Protein AF-A0A7V9NVQ2-F1 (afdb_monomer_lite)

Sequence (293 aa):
MLVAALVAVLGACSADVDVASQTTTSASASARDWATLAGKAFQPLASSAQEVPGAVRAWLDGELTGAALREKLNPALADAAETELRVRALPDAPAKSFYLASAELHVQQVRILLRGVDIAHGDAREQVALLGLRVRKLGDRVFDRGHALIDPSFGADAPDVQINLPEEVPDWESEGLAPGPPFDDEPGLAASSPALRADTRPMQPEVDWLLAVEAAGAPNRIDFDGDFAAQARAYVAATEALRNAPDPDVPGGRERSAVLRLSWLVKADAARAAQAGFVDIAHNLDAIKIASP

Structure (mmCIF, N/CA/C/O backbone):
data_AF-A0A7V9NVQ2-F1
#
_entry.id   AF-A0A7V9NVQ2-F1
#
loop_
_atom_site.group_PDB
_atom_site.id
_atom_site.type_symbol
_atom_site.label_atom_id
_atom_site.label_alt_id
_atom_site.label_comp_id
_atom_site.label_asym_id
_atom_site.label_entity_id
_atom_site.label_seq_id
_atom_site.pdbx_PDB_ins_code
_atom_site.Cartn_x
_atom_site.Cartn_y
_atom_site.Cartn_z
_atom_site.occupancy
_atom_site.B_iso_or_equiv
_atom_site.auth_seq_id
_atom_site.auth_comp_id
_atom_site.auth_asym_id
_atom_site.auth_atom_id
_atom_site.pdbx_PDB_model_num
ATOM 1 N N . MET A 1 1 ? 14.086 2.072 13.405 1.00 26.75 1 MET A N 1
ATOM 2 C CA . MET A 1 1 ? 14.321 3.461 12.954 1.00 26.75 1 MET A CA 1
ATOM 3 C C . MET A 1 1 ? 15.417 3.406 11.907 1.00 26.75 1 MET A C 1
ATOM 5 O O . MET A 1 1 ? 16.572 3.263 12.282 1.00 26.75 1 MET A O 1
ATOM 9 N N . LEU A 1 2 ? 15.051 3.383 10.624 1.00 25.44 2 LEU A N 1
ATOM 10 C CA . LEU A 1 2 ? 16.014 3.357 9.522 1.00 25.44 2 LEU A CA 1
ATOM 11 C C . LEU A 1 2 ? 16.175 4.785 8.991 1.00 25.44 2 LEU A C 1
ATOM 13 O O . LEU A 1 2 ? 15.192 5.492 8.783 1.00 25.44 2 LEU A O 1
ATOM 17 N N . VAL A 1 3 ? 17.429 5.197 8.876 1.00 28.11 3 VAL A N 1
ATOM 18 C CA . VAL A 1 3 ? 17.897 6.542 8.551 1.00 28.11 3 VAL A CA 1
ATOM 19 C C . VAL A 1 3 ? 17.650 6.835 7.071 1.00 28.11 3 VAL A C 1
ATOM 21 O O . VAL A 1 3 ? 18.117 6.096 6.211 1.00 28.11 3 VAL A O 1
ATOM 24 N N . ALA A 1 4 ? 16.945 7.928 6.771 1.00 31.81 4 ALA A N 1
ATOM 25 C CA . ALA A 1 4 ? 16.897 8.500 5.430 1.00 31.81 4 ALA A CA 1
ATOM 26 C C . ALA A 1 4 ? 18.237 9.200 5.151 1.00 31.81 4 ALA A C 1
ATOM 28 O O . ALA A 1 4 ? 18.488 10.298 5.647 1.00 31.81 4 ALA A O 1
ATOM 29 N N . ALA A 1 5 ? 19.119 8.545 4.398 1.00 32.31 5 ALA A N 1
ATOM 30 C CA . ALA A 1 5 ? 20.369 9.138 3.946 1.00 32.31 5 ALA A CA 1
ATOM 31 C C . ALA A 1 5 ? 20.141 9.872 2.616 1.00 32.31 5 ALA A C 1
ATOM 33 O O . ALA A 1 5 ? 20.055 9.268 1.551 1.00 32.31 5 ALA A O 1
ATOM 34 N N . LEU A 1 6 ? 20.042 11.198 2.697 1.00 32.94 6 LEU A N 1
ATOM 35 C CA . LEU A 1 6 ? 20.172 12.105 1.561 1.00 32.94 6 LEU A CA 1
ATOM 36 C C . LEU A 1 6 ? 21.661 12.166 1.178 1.00 32.94 6 LEU A C 1
ATOM 38 O O . LEU A 1 6 ? 22.442 12.805 1.883 1.00 32.94 6 LEU A O 1
ATOM 42 N N . VAL A 1 7 ? 22.074 11.507 0.092 1.00 29.92 7 VAL A N 1
ATOM 43 C CA . VAL A 1 7 ? 23.465 11.572 -0.392 1.00 29.92 7 VAL A CA 1
ATOM 44 C C . VAL A 1 7 ? 23.557 12.516 -1.586 1.00 29.92 7 VAL A C 1
ATOM 46 O O . VAL A 1 7 ? 23.104 12.218 -2.687 1.00 29.92 7 VAL A O 1
ATOM 49 N N . ALA A 1 8 ? 24.179 13.670 -1.353 1.00 40.44 8 ALA A N 1
ATOM 50 C CA . ALA A 1 8 ? 24.711 14.551 -2.382 1.00 40.44 8 ALA A CA 1
ATOM 51 C C . ALA A 1 8 ? 26.237 14.408 -2.393 1.00 40.44 8 ALA A C 1
ATOM 53 O O . ALA A 1 8 ? 26.862 14.714 -1.380 1.00 40.44 8 ALA A O 1
ATOM 54 N N . VAL A 1 9 ? 26.850 14.002 -3.514 1.00 29.58 9 VAL A N 1
ATOM 55 C CA . VAL A 1 9 ? 28.306 14.135 -3.707 1.00 29.58 9 VAL A CA 1
ATOM 56 C C . VAL A 1 9 ? 28.650 14.541 -5.147 1.00 29.58 9 VAL A C 1
ATOM 58 O O . VAL A 1 9 ? 28.248 13.909 -6.122 1.00 29.58 9 VAL A O 1
ATOM 61 N N . LEU A 1 10 ? 29.396 15.647 -5.224 1.00 30.92 10 LEU A N 1
ATOM 62 C CA . LEU A 1 10 ? 30.092 16.235 -6.372 1.00 30.92 10 LEU A CA 1
ATOM 63 C C . LEU A 1 10 ? 31.356 15.428 -6.728 1.00 30.92 10 LEU A C 1
ATOM 65 O O . LEU A 1 10 ? 31.975 14.831 -5.855 1.00 30.92 10 LEU A O 1
ATOM 69 N N . GLY A 1 11 ? 31.746 15.433 -8.006 1.00 29.53 11 GLY A N 1
ATOM 70 C CA . GLY A 1 11 ? 32.811 14.575 -8.545 1.00 29.53 11 GLY A CA 1
ATOM 71 C C . GLY A 1 11 ? 34.262 15.035 -8.352 1.00 29.53 11 GLY A C 1
ATOM 72 O O . GLY A 1 11 ? 34.505 16.138 -7.876 1.00 29.53 11 GLY A O 1
ATOM 73 N N . ALA A 1 12 ? 35.205 14.181 -8.792 1.00 32.88 12 ALA A N 1
ATOM 74 C CA . ALA A 1 12 ? 36.361 14.485 -9.664 1.00 32.88 12 ALA A CA 1
ATOM 75 C C . ALA A 1 12 ? 37.379 13.307 -9.770 1.00 32.88 12 ALA A C 1
ATOM 77 O O . ALA A 1 12 ? 37.751 12.721 -8.762 1.00 32.88 12 ALA A O 1
ATOM 78 N N . CYS A 1 13 ? 37.876 13.089 -11.002 1.00 31.02 13 CYS A N 1
ATOM 79 C CA . CYS A 1 13 ? 39.219 12.635 -11.446 1.00 31.02 13 CYS A CA 1
ATOM 80 C C . CYS A 1 13 ? 39.743 11.170 -11.298 1.00 31.02 13 CYS A C 1
ATOM 82 O O . CYS A 1 13 ? 40.265 10.783 -10.263 1.00 31.02 13 CYS A O 1
ATOM 84 N N . SER A 1 14 ? 39.778 10.490 -12.463 1.00 38.50 14 SER A N 1
ATOM 85 C CA . SER A 1 14 ? 40.905 9.773 -13.131 1.00 38.50 14 SER A CA 1
ATOM 86 C C . SER A 1 14 ? 41.524 8.468 -12.580 1.00 38.50 14 SER A C 1
ATOM 88 O O . SER A 1 14 ? 42.241 8.511 -11.588 1.00 38.50 14 SER A O 1
ATOM 90 N N . ALA A 1 15 ? 41.435 7.371 -13.361 1.00 33.81 15 ALA A N 1
ATOM 91 C CA . ALA A 1 15 ? 42.566 6.567 -13.892 1.00 33.81 15 ALA A CA 1
ATOM 92 C C . ALA A 1 15 ? 42.069 5.371 -14.746 1.00 33.81 15 ALA A C 1
ATOM 94 O O . ALA A 1 15 ? 41.093 4.715 -14.389 1.00 33.81 15 ALA A O 1
ATOM 95 N N . ASP A 1 16 ? 42.758 5.101 -15.861 1.00 42.06 16 ASP A N 1
ATOM 96 C CA . ASP A 1 16 ? 42.475 4.043 -16.842 1.00 42.06 16 ASP A CA 1
ATOM 97 C C . ASP A 1 16 ? 42.646 2.622 -16.274 1.00 42.06 16 ASP A C 1
ATOM 99 O O . ASP A 1 16 ? 43.734 2.247 -15.830 1.00 42.06 16 ASP A O 1
ATOM 103 N N . VAL A 1 17 ? 41.592 1.802 -16.373 1.00 38.34 17 VAL A N 1
ATOM 104 C CA . VAL A 1 17 ? 41.662 0.336 -16.269 1.00 38.34 17 VAL A CA 1
ATOM 105 C C . VAL A 1 17 ? 40.749 -0.264 -17.338 1.00 38.34 17 VAL A C 1
ATOM 107 O O . VAL A 1 17 ? 39.537 -0.055 -17.320 1.00 38.34 17 VAL A O 1
ATOM 110 N N . ASP A 1 18 ? 41.340 -1.021 -18.262 1.00 44.56 18 ASP A N 1
ATOM 111 C CA . ASP A 1 18 ? 40.634 -1.843 -19.248 1.00 44.56 18 ASP A CA 1
ATOM 112 C C . ASP A 1 18 ? 39.974 -3.030 -18.520 1.00 44.56 18 ASP A C 1
ATOM 114 O O . ASP A 1 18 ? 40.584 -4.075 -18.281 1.00 44.56 18 ASP A O 1
ATOM 118 N N . VAL A 1 19 ? 38.724 -2.838 -18.097 1.00 39.78 19 VAL A N 1
ATOM 119 C CA . VAL A 1 19 ? 37.851 -3.877 -17.540 1.00 39.78 19 VAL A CA 1
ATOM 120 C C . VAL A 1 19 ? 36.710 -4.079 -18.524 1.00 39.78 19 VAL A C 1
ATOM 122 O O . VAL A 1 19 ? 36.062 -3.114 -18.932 1.00 39.78 19 VAL A O 1
ATOM 125 N N . ALA A 1 20 ? 36.468 -5.336 -18.905 1.00 37.88 20 ALA A N 1
ATOM 126 C CA . ALA A 1 20 ? 35.320 -5.750 -19.703 1.00 37.88 20 ALA A CA 1
ATOM 127 C C . ALA A 1 20 ? 34.064 -4.989 -19.254 1.00 37.88 20 ALA A C 1
ATOM 129 O O . ALA A 1 20 ? 33.710 -5.040 -18.077 1.00 37.88 20 ALA A O 1
ATOM 130 N N . SER A 1 21 ? 33.451 -4.250 -20.185 1.00 32.84 21 SER A N 1
ATOM 131 C CA . SER A 1 21 ? 32.377 -3.290 -19.929 1.00 32.84 21 SER A CA 1
ATOM 132 C C . SER A 1 21 ? 31.177 -3.931 -19.233 1.00 32.84 21 SER A C 1
ATOM 134 O O . SER A 1 21 ? 30.193 -4.300 -19.869 1.00 32.84 21 SER A O 1
ATOM 136 N N . GLN A 1 22 ? 31.216 -3.997 -17.905 1.00 36.75 22 GLN A N 1
ATOM 137 C CA . GLN A 1 22 ? 30.007 -3.901 -17.111 1.00 36.75 22 GLN A CA 1
ATOM 138 C C . GLN A 1 22 ? 29.483 -2.498 -17.369 1.00 36.75 22 GLN A C 1
ATOM 140 O O . GLN A 1 22 ? 30.084 -1.506 -16.963 1.00 36.75 22 GLN A O 1
ATOM 145 N N . THR A 1 23 ? 28.420 -2.409 -18.157 1.00 34.06 23 THR A N 1
ATOM 146 C CA . THR A 1 23 ? 27.734 -1.150 -18.399 1.00 34.06 23 THR A CA 1
ATOM 147 C C . THR A 1 23 ? 27.051 -0.778 -17.086 1.00 34.06 23 THR A C 1
ATOM 149 O O . THR A 1 23 ? 25.893 -1.107 -16.853 1.00 34.06 23 THR A O 1
ATOM 152 N N . THR A 1 24 ? 27.782 -0.135 -16.176 1.00 41.97 24 THR A N 1
ATOM 153 C CA . THR A 1 24 ? 27.181 0.666 -15.117 1.00 41.97 24 THR A CA 1
ATOM 154 C C . THR A 1 24 ? 26.485 1.811 -15.830 1.00 41.97 24 THR A C 1
ATOM 156 O O . THR A 1 24 ? 27.082 2.828 -16.178 1.00 41.97 24 THR A O 1
ATOM 159 N N . THR A 1 25 ? 25.220 1.589 -16.180 1.00 49.88 25 THR A N 1
ATOM 160 C CA . THR A 1 25 ? 24.390 2.595 -16.833 1.00 49.88 25 THR A CA 1
ATOM 161 C C . THR A 1 25 ? 24.130 3.685 -15.807 1.00 49.88 25 THR A C 1
ATOM 163 O O . THR A 1 25 ? 23.179 3.622 -15.034 1.00 49.88 25 THR A O 1
ATOM 166 N N . SER A 1 26 ? 25.032 4.663 -15.745 1.00 58.38 26 SER A N 1
ATOM 167 C CA . SER A 1 26 ? 24.849 5.879 -14.966 1.00 58.38 26 SER A CA 1
ATOM 168 C C . SER A 1 26 ? 23.468 6.446 -15.280 1.00 58.38 26 SER A C 1
ATOM 170 O O . SER A 1 26 ? 23.145 6.642 -16.456 1.00 58.38 26 SER A O 1
ATOM 172 N N . ALA A 1 27 ? 22.657 6.709 -14.251 1.00 63.50 27 ALA A N 1
ATOM 173 C CA . ALA A 1 27 ? 21.366 7.365 -14.426 1.00 63.50 27 ALA A CA 1
ATOM 174 C C . ALA A 1 27 ? 21.550 8.620 -15.294 1.00 63.50 27 ALA A C 1
ATOM 176 O O . ALA A 1 27 ? 22.423 9.461 -15.020 1.00 63.50 27 ALA A O 1
ATOM 177 N N . SER A 1 28 ? 20.746 8.751 -16.354 1.00 77.50 28 SER A N 1
ATOM 178 C CA . SER A 1 28 ? 20.805 9.934 -17.211 1.00 77.50 28 SER A CA 1
ATOM 179 C C . SER A 1 28 ? 20.588 11.197 -16.368 1.00 77.50 28 SER A C 1
ATOM 181 O O . SER A 1 28 ? 19.931 11.166 -15.325 1.00 77.50 28 SER A O 1
ATOM 183 N N . ALA A 1 29 ? 21.133 12.337 -16.804 1.00 81.94 29 ALA A N 1
ATOM 184 C CA . ALA A 1 29 ? 20.887 13.611 -16.119 1.00 81.94 29 ALA A CA 1
ATOM 185 C C . ALA A 1 29 ? 19.377 13.883 -15.959 1.00 81.94 29 ALA A C 1
ATOM 187 O O . ALA A 1 29 ? 18.934 14.269 -14.884 1.00 81.94 29 ALA A O 1
ATOM 188 N N . SER A 1 30 ? 18.582 13.543 -16.981 1.00 84.62 30 SER A N 1
ATOM 189 C CA . SER A 1 30 ? 17.121 13.652 -16.942 1.00 84.62 30 SER A CA 1
ATOM 190 C C . SER A 1 30 ? 16.461 12.784 -15.867 1.00 84.62 30 SER A C 1
ATOM 192 O O . SER A 1 30 ? 15.519 13.241 -15.225 1.00 84.62 30 SER A O 1
ATOM 194 N N . ALA A 1 31 ? 16.944 11.560 -15.637 1.00 86.06 31 ALA A N 1
ATOM 195 C CA . ALA A 1 31 ? 16.402 10.683 -14.604 1.00 86.06 31 ALA A CA 1
ATOM 196 C C . ALA A 1 31 ? 16.709 11.221 -13.195 1.00 86.06 31 ALA A C 1
ATOM 198 O O . ALA A 1 31 ? 15.828 11.240 -12.337 1.00 86.06 31 ALA A O 1
ATOM 199 N N . ARG A 1 32 ? 17.919 11.761 -12.984 1.00 84.62 32 ARG A N 1
ATOM 200 C CA . ARG A 1 32 ? 18.310 12.419 -11.723 1.00 84.62 32 ARG A CA 1
ATOM 201 C C . ARG A 1 32 ? 17.523 13.701 -11.454 1.00 84.62 32 ARG A C 1
ATOM 203 O O . ARG A 1 32 ? 17.100 13.937 -10.320 1.00 84.62 32 ARG A O 1
ATOM 210 N N . ASP A 1 33 ? 17.291 14.508 -12.485 1.00 90.44 33 ASP A N 1
ATOM 211 C CA . ASP A 1 33 ? 16.465 15.713 -12.379 1.00 90.44 33 ASP A CA 1
ATOM 212 C C . ASP A 1 33 ? 15.021 15.349 -12.019 1.00 90.44 33 ASP A C 1
ATOM 214 O O . ASP A 1 33 ? 14.442 15.937 -11.102 1.00 90.44 33 ASP A O 1
ATOM 218 N N . TRP A 1 34 ? 14.457 14.329 -12.677 1.00 93.50 34 TRP A N 1
ATOM 219 C CA . TRP A 1 34 ? 13.118 13.838 -12.358 1.00 93.50 34 TRP A CA 1
ATOM 220 C C . TRP A 1 34 ? 13.039 13.306 -10.922 1.00 93.50 34 TRP A C 1
ATOM 222 O O . TRP A 1 34 ? 12.153 13.717 -10.176 1.00 93.50 34 TRP A O 1
ATOM 232 N N . ALA A 1 35 ? 13.997 12.473 -10.495 1.00 90.94 35 ALA A N 1
ATOM 233 C CA . ALA A 1 35 ? 14.078 11.957 -9.126 1.00 90.94 35 ALA A CA 1
ATOM 234 C C . ALA A 1 35 ? 14.143 13.089 -8.089 1.00 90.94 35 ALA A C 1
ATOM 236 O O . ALA A 1 35 ? 13.454 13.050 -7.070 1.00 90.94 35 ALA A O 1
ATOM 237 N N . THR A 1 36 ? 14.910 14.144 -8.377 1.00 92.75 36 THR A N 1
ATOM 238 C CA . THR A 1 36 ? 15.003 15.333 -7.520 1.00 92.75 36 THR A CA 1
ATOM 239 C C . THR A 1 36 ? 13.658 16.049 -7.397 1.00 92.75 36 THR A C 1
ATOM 241 O O . THR A 1 36 ? 13.267 16.455 -6.300 1.00 92.75 36 THR A O 1
ATOM 244 N N . LEU A 1 37 ? 12.934 16.223 -8.506 1.00 95.69 37 LEU A N 1
ATOM 245 C CA . LEU A 1 37 ? 11.605 16.836 -8.491 1.00 95.69 37 LEU A CA 1
ATOM 246 C C . LEU A 1 37 ? 10.586 15.964 -7.747 1.00 95.69 37 LEU A C 1
ATOM 248 O O . LEU A 1 37 ? 9.806 16.488 -6.953 1.00 95.69 37 LEU A O 1
ATOM 252 N N . ALA A 1 38 ? 10.625 14.649 -7.949 1.00 95.25 38 ALA A N 1
ATOM 253 C CA . ALA A 1 38 ? 9.754 13.703 -7.265 1.00 95.25 38 ALA A CA 1
ATOM 254 C C . ALA A 1 38 ? 10.019 13.659 -5.752 1.00 95.25 38 ALA A C 1
ATOM 256 O O . ALA A 1 38 ? 9.077 13.716 -4.962 1.00 95.25 38 ALA A O 1
ATOM 257 N N . GLY A 1 39 ? 11.287 13.675 -5.332 1.00 94.12 39 GLY A N 1
ATOM 258 C CA . GLY A 1 39 ? 11.662 13.791 -3.921 1.00 94.12 39 GLY A CA 1
ATOM 259 C C . GLY A 1 39 ? 11.140 15.082 -3.282 1.00 94.12 39 GLY A C 1
ATOM 260 O O . GLY A 1 39 ? 10.594 15.055 -2.181 1.00 94.12 39 GLY A O 1
ATOM 261 N N . LYS A 1 40 ? 11.214 16.216 -3.996 1.00 96.38 40 LYS A N 1
ATOM 262 C CA . LYS A 1 40 ? 10.610 17.485 -3.544 1.00 96.38 40 LYS A CA 1
ATOM 263 C C . LYS A 1 40 ? 9.083 17.418 -3.471 1.00 96.38 40 LYS A C 1
ATOM 265 O O . LYS A 1 40 ? 8.496 18.017 -2.572 1.00 96.38 40 LYS A O 1
ATOM 270 N N . ALA A 1 41 ? 8.440 16.709 -4.398 1.00 97.06 41 ALA A N 1
ATOM 271 C CA . ALA A 1 41 ? 6.993 16.526 -4.388 1.00 97.06 41 ALA A CA 1
ATOM 272 C C . ALA A 1 41 ? 6.530 15.746 -3.145 1.00 97.06 41 ALA A C 1
ATOM 274 O O . ALA A 1 41 ? 5.551 16.153 -2.530 1.00 97.06 41 ALA A O 1
ATOM 275 N N . PHE A 1 42 ? 7.273 14.706 -2.747 1.00 96.81 42 PHE A N 1
ATOM 276 C CA . PHE A 1 42 ? 6.969 13.846 -1.594 1.00 96.81 42 PHE A CA 1
ATOM 277 C C . PHE A 1 42 ? 7.418 14.395 -0.234 1.00 96.81 42 PHE A C 1
ATOM 279 O O . PHE A 1 42 ? 7.018 13.859 0.794 1.00 96.81 42 PHE A O 1
ATOM 286 N N . GLN A 1 43 ? 8.244 15.441 -0.186 1.00 95.38 43 GLN A N 1
ATOM 287 C CA . GLN A 1 43 ? 8.846 15.923 1.063 1.00 95.38 43 GLN A CA 1
ATOM 288 C C . GLN A 1 43 ? 7.840 16.287 2.185 1.00 95.38 43 GLN A C 1
ATOM 290 O O . GLN A 1 43 ? 8.129 15.948 3.339 1.00 95.38 43 GLN A O 1
ATOM 295 N N . PRO A 1 44 ? 6.672 16.908 1.912 1.00 92.81 44 PRO A N 1
ATOM 296 C CA . PRO A 1 44 ? 5.654 17.127 2.944 1.00 92.81 44 PRO A CA 1
ATOM 297 C C . PRO A 1 44 ? 5.123 15.807 3.514 1.00 92.81 44 PRO A C 1
ATOM 299 O O . PRO A 1 44 ? 5.201 15.579 4.720 1.00 92.81 44 PRO A O 1
ATOM 302 N N . LEU A 1 45 ? 4.704 14.889 2.635 1.00 93.00 45 LEU A N 1
ATOM 303 C CA . LEU A 1 45 ? 4.200 13.572 3.021 1.00 93.00 45 LEU A CA 1
ATOM 304 C C . LEU A 1 45 ? 5.249 12.749 3.773 1.00 93.00 45 LEU A C 1
ATOM 306 O O . LEU A 1 45 ? 4.928 12.102 4.762 1.00 93.00 45 LEU A O 1
ATOM 310 N N . ALA A 1 46 ? 6.514 12.792 3.354 1.00 92.56 46 ALA A N 1
ATOM 311 C CA . ALA A 1 46 ? 7.598 12.101 4.044 1.00 92.56 46 ALA A CA 1
ATOM 312 C C . ALA A 1 46 ? 7.763 12.587 5.492 1.00 92.56 46 ALA A C 1
ATOM 314 O O . ALA A 1 46 ? 8.106 11.794 6.367 1.00 92.56 46 ALA A O 1
ATOM 315 N N . SER A 1 47 ? 7.501 13.872 5.748 1.00 90.06 47 SER A N 1
ATOM 316 C CA . SER A 1 47 ? 7.596 14.460 7.086 1.00 90.06 47 SER A CA 1
ATOM 317 C C . SER A 1 47 ? 6.434 13.990 7.968 1.00 90.06 47 SER A C 1
ATOM 319 O O . SER A 1 47 ? 6.665 13.461 9.055 1.00 90.06 47 SER A O 1
ATOM 321 N N . SER A 1 48 ? 5.190 14.075 7.486 1.00 91.06 48 SER A N 1
ATOM 322 C CA . SER A 1 48 ? 4.019 13.621 8.250 1.00 91.06 48 SER A CA 1
ATOM 323 C C . SER A 1 48 ? 3.948 12.096 8.402 1.00 91.06 48 SER A C 1
ATOM 325 O O . SER A 1 48 ? 3.583 11.595 9.469 1.00 91.06 48 SER A O 1
ATOM 327 N N . ALA A 1 49 ? 4.382 11.325 7.402 1.00 88.75 49 ALA A N 1
ATOM 328 C CA . ALA A 1 49 ? 4.405 9.861 7.452 1.00 88.75 49 ALA A CA 1
ATOM 329 C C . ALA A 1 49 ? 5.333 9.290 8.541 1.00 88.75 49 ALA A C 1
ATOM 331 O O . ALA A 1 49 ? 5.148 8.138 8.943 1.00 88.75 49 ALA A O 1
ATOM 332 N N . GLN A 1 50 ? 6.313 10.060 9.030 1.00 91.00 50 GLN A N 1
ATOM 333 C CA . GLN A 1 50 ? 7.170 9.656 10.152 1.00 91.00 50 GLN A CA 1
ATOM 334 C C . GLN A 1 50 ? 6.447 9.728 11.501 1.00 91.00 50 GLN A C 1
ATOM 336 O O . GLN A 1 50 ? 6.717 8.915 12.386 1.00 91.00 50 GLN A O 1
ATOM 341 N N . GLU A 1 51 ? 5.514 10.666 11.663 1.00 92.31 51 GLU A N 1
ATOM 342 C CA . GLU A 1 51 ? 4.816 10.893 12.932 1.00 92.31 51 GLU A CA 1
ATOM 343 C C . GLU A 1 51 ? 3.622 9.949 13.126 1.00 92.31 51 GLU A C 1
ATOM 345 O O . GLU A 1 51 ? 3.327 9.528 14.250 1.00 92.31 51 GLU A O 1
ATOM 350 N N . VAL A 1 52 ? 2.948 9.586 12.028 1.00 93.88 52 VAL A N 1
ATOM 351 C CA . VAL A 1 52 ? 1.707 8.796 12.059 1.00 93.88 52 VAL A CA 1
ATOM 352 C C . VAL A 1 52 ? 1.855 7.466 12.816 1.00 93.88 52 VAL A C 1
ATOM 354 O O . VAL A 1 52 ? 1.019 7.214 13.682 1.00 93.88 52 VAL A O 1
ATOM 357 N N . PRO A 1 53 ? 2.886 6.621 12.594 1.00 94.56 53 PRO A N 1
ATOM 358 C CA . PRO A 1 53 ? 2.995 5.342 13.301 1.00 94.56 53 PRO A CA 1
ATOM 359 C C . PRO A 1 53 ? 3.073 5.483 14.827 1.00 94.56 53 PRO A C 1
ATOM 361 O O . PRO A 1 53 ? 2.473 4.690 15.551 1.00 94.56 53 PRO A O 1
ATOM 364 N N . GLY A 1 54 ? 3.785 6.502 15.324 1.00 95.81 54 GLY A N 1
ATOM 365 C CA . GLY A 1 54 ? 3.876 6.776 16.760 1.00 95.81 54 GLY A CA 1
ATOM 366 C C . GLY A 1 54 ? 2.540 7.236 17.342 1.00 95.81 54 GLY A C 1
ATOM 367 O O . GLY A 1 54 ? 2.123 6.747 18.389 1.00 95.81 54 GLY A O 1
ATOM 368 N N . ALA A 1 55 ? 1.834 8.119 16.630 1.00 97.00 55 ALA A N 1
ATOM 369 C CA . ALA A 1 55 ? 0.513 8.594 17.034 1.00 97.00 55 ALA A CA 1
ATOM 370 C C . ALA A 1 55 ? -0.544 7.478 17.035 1.00 97.00 55 ALA A C 1
ATOM 372 O O . ALA A 1 55 ? -1.350 7.400 17.959 1.00 97.00 55 ALA A O 1
ATOM 373 N N . VAL A 1 56 ? -0.525 6.601 16.026 1.00 97.69 56 VAL A N 1
ATOM 374 C CA . VAL A 1 56 ? -1.423 5.440 15.947 1.00 97.69 56 VAL A CA 1
ATOM 375 C C . VAL A 1 56 ? -1.164 4.486 17.108 1.00 97.69 56 VAL A C 1
ATOM 377 O O . VAL A 1 56 ? -2.121 4.073 17.751 1.00 97.69 56 VAL A O 1
ATOM 380 N N . ARG A 1 57 ? 0.103 4.189 17.433 1.00 97.38 57 ARG A N 1
ATOM 381 C CA . ARG A 1 57 ? 0.437 3.354 18.597 1.00 97.38 57 ARG A CA 1
ATOM 382 C C . ARG A 1 57 ? -0.083 3.963 19.900 1.00 97.38 57 ARG A C 1
ATOM 384 O O . ARG A 1 57 ? -0.839 3.305 20.598 1.00 97.38 57 ARG A O 1
ATOM 391 N N . ALA A 1 58 ? 0.214 5.236 20.163 1.00 97.25 58 ALA A N 1
ATOM 392 C CA . ALA A 1 58 ? -0.282 5.926 21.357 1.00 97.25 58 ALA A CA 1
ATOM 393 C C . ALA A 1 58 ? -1.822 5.923 21.446 1.00 97.25 58 ALA A C 1
ATOM 395 O O . ALA A 1 58 ? -2.393 5.856 22.530 1.00 97.25 58 ALA A O 1
ATOM 396 N N . TRP A 1 59 ? -2.523 5.980 20.310 1.00 97.69 59 TRP A N 1
ATOM 397 C CA . TRP A 1 59 ? -3.983 5.868 20.271 1.00 97.69 59 TRP A CA 1
ATOM 398 C C . TRP A 1 59 ? -4.496 4.451 20.555 1.00 97.69 59 TRP A C 1
ATOM 400 O O . TRP A 1 59 ? -5.498 4.297 21.261 1.00 97.69 59 TRP A O 1
ATOM 410 N N . LEU A 1 60 ? -3.823 3.420 20.039 1.00 97.44 60 LEU A N 1
ATOM 411 C CA . LEU A 1 60 ? -4.139 2.022 20.346 1.00 97.44 60 LEU A CA 1
ATOM 412 C C . LEU A 1 60 ? -3.895 1.702 21.826 1.00 97.44 60 LEU A C 1
ATOM 414 O O . LEU A 1 60 ? -4.733 1.054 22.448 1.00 97.44 60 LEU A O 1
ATOM 418 N N . ASP A 1 61 ? -2.833 2.252 22.410 1.00 96.50 61 ASP A N 1
ATOM 419 C CA . ASP A 1 61 ? -2.490 2.091 23.829 1.00 96.50 61 ASP A CA 1
ATOM 420 C C . ASP A 1 61 ? -3.397 2.926 24.763 1.00 96.50 61 ASP A C 1
ATOM 422 O O . ASP A 1 61 ? -3.332 2.812 25.986 1.00 96.50 61 ASP A O 1
ATOM 426 N N . GLY A 1 62 ? -4.269 3.772 24.201 1.00 95.50 62 GLY A N 1
ATOM 427 C CA . GLY A 1 62 ? -5.186 4.637 24.950 1.00 95.50 62 GLY A CA 1
ATOM 428 C C . GLY A 1 62 ? -4.547 5.909 25.522 1.00 95.50 62 GLY A C 1
ATOM 429 O O . GLY A 1 62 ? -5.230 6.684 26.192 1.00 95.50 62 GLY A O 1
ATOM 430 N N . GLU A 1 63 ? -3.271 6.161 25.232 1.00 97.50 63 GLU A N 1
ATOM 431 C CA . GLU A 1 63 ? -2.535 7.371 25.625 1.00 97.50 63 GLU A CA 1
ATOM 432 C C . GLU A 1 63 ? -2.966 8.607 24.818 1.00 97.50 63 GLU A C 1
ATOM 434 O O . GLU A 1 63 ? -2.887 9.740 25.298 1.00 97.50 63 GLU A O 1
ATOM 439 N N . LEU A 1 64 ? -3.446 8.396 23.588 1.00 97.50 64 LEU A N 1
ATOM 440 C CA . LEU A 1 64 ? -3.934 9.440 22.692 1.00 97.50 64 LEU A CA 1
ATOM 441 C C . LEU A 1 64 ? -5.436 9.267 22.432 1.00 97.50 64 LEU A C 1
ATOM 443 O O . LEU A 1 64 ? -5.900 8.204 22.026 1.00 97.50 64 LEU A O 1
ATOM 447 N N . THR A 1 65 ? -6.221 10.329 22.622 1.00 97.31 65 THR A N 1
ATOM 448 C CA . THR A 1 65 ? -7.659 10.291 22.307 1.00 97.31 65 THR A CA 1
ATOM 449 C C . THR A 1 65 ? -7.890 10.242 20.794 1.00 97.31 65 THR A C 1
ATOM 451 O O . THR A 1 65 ? -7.069 10.724 20.014 1.00 97.31 65 THR A O 1
ATOM 454 N N . GLY A 1 66 ? -9.047 9.734 20.354 1.00 97.19 66 GLY A N 1
ATOM 455 C CA . GLY A 1 66 ? -9.412 9.756 18.930 1.00 97.19 66 GLY A CA 1
ATOM 456 C C . GLY A 1 66 ? -9.457 11.175 18.338 1.00 97.19 66 GLY A C 1
ATOM 457 O O . GLY A 1 66 ? -9.070 11.375 17.191 1.00 97.19 66 GLY A O 1
ATOM 458 N N . ALA A 1 67 ? -9.851 12.180 19.132 1.00 97.88 67 ALA A N 1
ATOM 459 C CA . ALA A 1 67 ? -9.819 13.586 18.720 1.00 97.88 67 ALA A CA 1
ATOM 460 C C . ALA A 1 67 ? -8.383 14.089 18.499 1.00 97.88 67 ALA A C 1
ATOM 462 O O . ALA A 1 67 ? -8.099 14.677 17.458 1.00 97.88 67 ALA A O 1
ATOM 463 N N . ALA A 1 68 ? -7.468 13.789 19.424 1.00 97.75 68 ALA A N 1
ATOM 464 C CA . ALA A 1 68 ? -6.064 14.170 19.296 1.00 97.75 68 ALA A CA 1
ATOM 465 C C . ALA A 1 68 ? -5.357 13.414 18.155 1.00 97.75 68 ALA A C 1
ATOM 467 O O . ALA A 1 68 ? -4.525 13.988 17.453 1.00 97.75 68 ALA A O 1
ATOM 468 N N . LEU A 1 69 ? -5.711 12.145 17.910 1.00 98.06 69 LEU A N 1
ATOM 469 C CA . LEU A 1 69 ? -5.235 11.426 16.728 1.00 98.06 69 LEU A CA 1
ATOM 470 C C . LEU A 1 69 ? -5.755 12.079 15.440 1.00 98.06 69 LEU A C 1
ATOM 472 O O . LEU A 1 69 ? -4.975 12.310 14.521 1.00 98.06 69 LEU A O 1
ATOM 476 N N . ARG A 1 70 ? -7.044 12.429 15.372 1.00 98.12 70 ARG A N 1
ATOM 477 C CA . ARG A 1 70 ? -7.638 13.121 14.217 1.00 98.12 70 ARG A CA 1
ATOM 478 C C . ARG A 1 70 ? -6.920 14.439 13.906 1.00 98.12 70 ARG A C 1
ATOM 480 O O . ARG A 1 70 ? -6.631 14.704 12.742 1.00 98.12 70 ARG A O 1
ATOM 487 N N . GLU A 1 71 ? -6.577 15.229 14.922 1.00 97.25 71 GLU A N 1
ATOM 488 C CA . GLU A 1 71 ? -5.784 16.458 14.758 1.00 97.25 71 GLU A CA 1
ATOM 489 C C . GLU A 1 71 ? -4.406 16.199 14.133 1.00 97.25 71 GLU A C 1
ATOM 491 O O . GLU A 1 71 ? -3.957 16.998 13.316 1.00 97.25 71 GLU A O 1
ATOM 496 N N . LYS A 1 72 ? -3.764 15.067 14.452 1.00 96.38 72 LYS A N 1
ATOM 497 C CA . LYS A 1 72 ? -2.486 14.654 13.845 1.00 96.38 72 LYS A CA 1
ATOM 498 C C . LYS A 1 72 ? -2.638 14.091 12.431 1.00 96.38 72 LYS A C 1
ATOM 500 O O . LYS A 1 72 ? -1.758 14.282 11.599 1.00 96.38 72 LYS A O 1
ATOM 505 N N . LEU A 1 73 ? -3.741 13.399 12.146 1.00 97.44 73 LEU A N 1
ATOM 506 C CA . LEU A 1 73 ? -3.995 12.783 10.841 1.00 97.44 73 LEU A CA 1
ATOM 507 C C . LEU A 1 73 ? -4.447 13.794 9.777 1.00 97.44 73 LEU A C 1
ATOM 509 O O . LEU A 1 73 ? -4.148 13.605 8.602 1.00 97.44 73 LEU A O 1
ATOM 513 N N . ASN A 1 74 ? -5.139 14.871 10.156 1.00 96.69 74 ASN A N 1
ATOM 514 C CA . ASN A 1 74 ? -5.637 15.864 9.198 1.00 96.69 74 ASN A CA 1
ATOM 515 C C . ASN A 1 74 ? -4.519 16.542 8.370 1.00 96.69 74 ASN A C 1
ATOM 517 O O . ASN A 1 74 ? -4.672 16.611 7.149 1.00 96.69 74 ASN A O 1
ATOM 521 N N . PRO A 1 75 ? -3.393 16.996 8.961 1.00 95.88 75 PRO A N 1
ATOM 522 C CA . PRO A 1 75 ? -2.244 17.469 8.190 1.00 95.88 75 PRO A CA 1
ATOM 523 C C . PRO A 1 75 ? -1.676 16.397 7.255 1.00 95.88 75 PRO A C 1
ATOM 525 O O . PRO A 1 75 ? -1.457 16.679 6.084 1.00 95.88 75 PRO A O 1
ATOM 528 N N . ALA A 1 76 ? -1.534 15.151 7.723 1.00 95.50 76 ALA A N 1
ATOM 529 C CA . ALA A 1 76 ? -1.031 14.053 6.894 1.00 95.50 76 ALA A CA 1
ATOM 530 C C . ALA A 1 76 ? -1.932 13.773 5.676 1.00 95.50 76 ALA A C 1
ATOM 532 O O . ALA A 1 76 ? -1.436 13.486 4.588 1.00 95.50 76 ALA A O 1
ATOM 533 N N . LEU A 1 77 ? -3.257 13.894 5.832 1.00 96.81 77 LEU A N 1
ATOM 534 C CA . LEU A 1 77 ? -4.201 13.780 4.717 1.00 96.81 77 LEU A CA 1
ATOM 535 C C . LEU A 1 77 ? -4.002 14.905 3.693 1.00 96.81 77 LEU A C 1
ATOM 537 O O . LEU A 1 77 ? -4.026 14.649 2.489 1.00 96.81 77 LEU A O 1
ATOM 541 N N . ALA A 1 78 ? -3.822 16.140 4.170 1.00 96.88 78 AL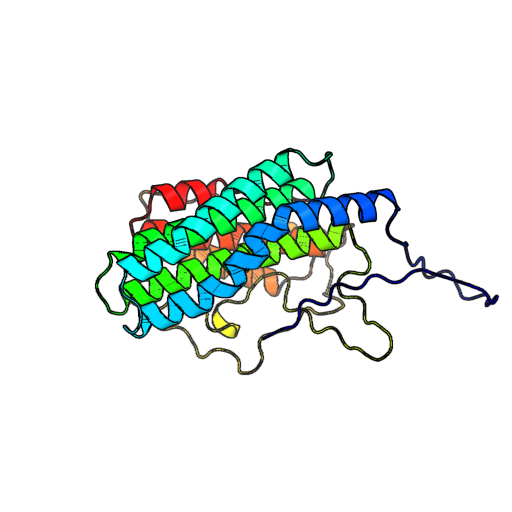A A N 1
ATOM 542 C CA . ALA A 1 78 ? -3.569 17.292 3.311 1.00 96.88 78 ALA A CA 1
ATOM 543 C C . ALA A 1 78 ? -2.235 17.147 2.560 1.00 96.88 78 ALA A C 1
ATOM 545 O O . ALA A 1 78 ? -2.211 17.330 1.345 1.00 96.88 78 ALA A O 1
ATOM 546 N N . ASP A 1 79 ? -1.169 16.730 3.248 1.00 96.62 79 ASP A N 1
ATOM 547 C CA . ASP A 1 79 ? 0.152 16.496 2.657 1.00 96.62 79 ASP A CA 1
ATOM 548 C C . ASP A 1 79 ? 0.126 15.387 1.596 1.00 96.62 79 ASP A C 1
ATOM 550 O O . ASP A 1 79 ? 0.760 15.518 0.547 1.00 96.62 79 ASP A O 1
ATOM 554 N N . ALA A 1 80 ? -0.610 14.295 1.840 1.00 93.56 80 ALA A N 1
ATOM 555 C CA . ALA A 1 80 ? -0.761 13.203 0.880 1.00 93.56 80 ALA A CA 1
ATOM 556 C C . ALA A 1 80 ? -1.493 13.667 -0.392 1.00 93.56 80 ALA A C 1
ATOM 558 O O . ALA A 1 80 ? -1.020 13.427 -1.505 1.00 93.56 80 ALA A O 1
ATOM 559 N N . ALA A 1 81 ? -2.600 14.403 -0.236 1.00 94.25 81 ALA A N 1
ATOM 560 C CA . ALA A 1 81 ? -3.349 14.963 -1.361 1.00 94.25 81 ALA A CA 1
ATOM 561 C C . ALA A 1 81 ? -2.537 16.022 -2.132 1.00 94.25 81 ALA A C 1
ATOM 563 O O . ALA A 1 81 ? -2.556 16.061 -3.363 1.00 94.25 81 ALA A O 1
ATOM 564 N N . GLU A 1 82 ? -1.785 16.870 -1.428 1.00 97.00 82 GLU A N 1
ATOM 565 C CA . GLU A 1 82 ? -0.894 17.841 -2.061 1.00 97.00 82 GLU A CA 1
ATOM 566 C C . GLU A 1 82 ? 0.245 17.147 -2.818 1.00 97.00 82 GLU A C 1
ATOM 568 O O . GLU A 1 82 ? 0.571 17.542 -3.940 1.00 97.00 82 GLU A O 1
ATOM 573 N N . THR A 1 83 ? 0.823 16.088 -2.245 1.00 97.44 83 THR A N 1
ATOM 574 C CA . THR A 1 83 ? 1.853 15.272 -2.900 1.00 97.44 83 THR A CA 1
ATOM 575 C C . THR A 1 83 ? 1.335 14.715 -4.219 1.00 97.44 83 THR A C 1
ATOM 577 O O . THR A 1 83 ? 2.011 14.845 -5.239 1.00 97.44 83 THR A O 1
ATOM 580 N N . GLU A 1 84 ? 0.114 14.180 -4.247 1.00 95.94 84 GLU A N 1
ATOM 581 C CA . GLU A 1 84 ? -0.503 13.699 -5.482 1.00 95.94 84 GLU A CA 1
ATOM 582 C C . GLU A 1 84 ? -0.598 14.807 -6.550 1.00 95.94 84 GLU A C 1
ATOM 584 O O . GLU A 1 84 ? -0.171 14.614 -7.692 1.00 95.94 84 GLU A O 1
ATOM 589 N N . LEU A 1 85 ? -1.084 16.001 -6.184 1.00 97.12 85 LEU A N 1
ATOM 590 C CA . LEU A 1 85 ? -1.160 17.151 -7.095 1.00 97.12 85 LEU A CA 1
ATOM 591 C C . LEU A 1 85 ? 0.221 17.562 -7.622 1.00 97.12 85 LEU A C 1
ATOM 593 O O . LEU A 1 85 ? 0.378 17.820 -8.820 1.00 97.12 85 LEU A O 1
ATOM 597 N N . ARG A 1 86 ? 1.233 17.589 -6.748 1.00 98.12 86 ARG A N 1
ATOM 598 C CA . ARG A 1 86 ? 2.619 17.910 -7.113 1.00 98.12 86 ARG A CA 1
ATOM 599 C C . ARG A 1 86 ? 3.199 16.871 -8.072 1.00 98.12 86 ARG A C 1
ATOM 601 O O . ARG A 1 86 ? 3.827 17.259 -9.052 1.00 98.12 86 ARG A O 1
ATOM 608 N N . VAL A 1 87 ? 2.945 15.579 -7.849 1.00 97.50 87 VAL A N 1
ATOM 609 C CA . VAL A 1 87 ? 3.371 14.493 -8.748 1.00 97.50 87 VAL A CA 1
ATOM 610 C C . VAL A 1 87 ? 2.676 14.597 -10.106 1.00 97.50 87 VAL A C 1
ATOM 612 O O . VAL A 1 87 ? 3.331 14.457 -11.139 1.00 97.50 87 VAL A O 1
ATOM 615 N N . ARG A 1 88 ? 1.368 14.895 -10.143 1.00 97.31 88 ARG A N 1
ATOM 616 C CA . ARG A 1 88 ? 0.633 15.105 -11.407 1.00 97.31 88 ARG A CA 1
ATOM 617 C C . ARG A 1 88 ? 1.252 16.226 -12.246 1.00 97.31 88 ARG A C 1
ATOM 619 O O . ARG A 1 88 ? 1.294 16.101 -13.471 1.00 97.31 88 ARG A O 1
ATOM 626 N N . ALA A 1 89 ? 1.758 17.274 -11.594 1.00 97.88 89 ALA A N 1
ATOM 627 C CA . ALA A 1 89 ? 2.409 18.417 -12.231 1.00 97.88 89 ALA A CA 1
ATOM 628 C C . ALA A 1 89 ? 3.847 18.146 -12.720 1.00 97.88 89 ALA A C 1
ATOM 630 O O . ALA A 1 89 ? 4.405 18.978 -13.436 1.00 97.88 89 ALA A O 1
ATOM 631 N N . LEU A 1 90 ? 4.459 17.010 -12.363 1.00 96.19 90 LEU A N 1
ATOM 632 C CA . LEU A 1 90 ? 5.789 16.644 -12.857 1.00 96.19 90 LEU A CA 1
ATOM 633 C C . LEU A 1 90 ? 5.769 16.336 -14.363 1.00 96.19 90 LEU A C 1
ATOM 635 O O . LEU A 1 90 ? 4.738 15.891 -14.881 1.00 96.19 90 LEU A O 1
ATOM 639 N N . PRO A 1 91 ? 6.907 16.490 -15.069 1.00 96.31 91 PRO A N 1
ATOM 640 C CA . PRO A 1 91 ? 7.054 15.992 -16.433 1.00 96.31 91 PRO A CA 1
ATOM 641 C C . PRO A 1 91 ? 6.725 14.499 -16.525 1.00 96.31 91 PRO A C 1
ATOM 643 O O . PRO A 1 91 ? 6.950 13.742 -15.574 1.00 96.31 91 PRO A O 1
ATOM 646 N N . ASP A 1 92 ? 6.201 14.073 -17.670 1.00 94.94 92 ASP A N 1
ATOM 647 C CA . ASP A 1 92 ? 5.883 12.665 -17.886 1.00 94.94 92 ASP A CA 1
ATOM 648 C C . ASP A 1 92 ? 7.154 11.808 -17.889 1.00 94.94 92 ASP A C 1
ATOM 650 O O . ASP A 1 92 ? 8.169 12.150 -18.497 1.00 94.94 92 ASP A O 1
ATOM 654 N N . ALA A 1 93 ? 7.081 10.687 -17.176 1.00 92.88 93 ALA A N 1
ATOM 655 C CA . ALA A 1 93 ? 8.126 9.679 -17.078 1.00 92.88 93 ALA A CA 1
ATOM 656 C C . ALA A 1 93 ? 7.479 8.319 -16.775 1.00 92.88 93 ALA A C 1
ATOM 658 O O . ALA A 1 93 ? 6.414 8.299 -16.148 1.00 92.88 93 ALA A O 1
ATOM 659 N N . PRO A 1 94 ? 8.122 7.189 -17.130 1.00 90.94 94 PRO A N 1
ATOM 660 C CA . PRO A 1 94 ? 7.603 5.854 -16.820 1.00 90.94 94 PRO A CA 1
ATOM 661 C C . PRO A 1 94 ? 7.270 5.651 -15.332 1.00 90.94 94 PRO A C 1
ATOM 663 O O . PRO A 1 94 ? 6.263 5.036 -15.001 1.00 90.94 94 PRO A O 1
ATOM 666 N N . ALA A 1 95 ? 8.054 6.245 -14.426 1.00 93.88 95 ALA A N 1
ATOM 667 C CA . ALA A 1 95 ? 7.837 6.140 -12.984 1.00 93.88 95 ALA A CA 1
ATOM 668 C C . ALA A 1 95 ? 6.646 6.956 -12.452 1.00 93.88 95 ALA A C 1
ATOM 670 O O . ALA A 1 95 ? 6.173 6.694 -11.349 1.00 93.88 95 ALA A O 1
ATOM 671 N N . LYS A 1 96 ? 6.124 7.941 -13.197 1.00 95.75 96 LYS A N 1
ATOM 672 C CA . LYS A 1 96 ? 5.103 8.877 -12.688 1.00 95.75 96 LYS A CA 1
ATOM 673 C C . LYS A 1 96 ? 3.845 8.164 -12.179 1.00 95.75 96 LYS A C 1
ATOM 675 O O . LYS A 1 96 ? 3.300 8.556 -11.152 1.00 95.75 96 LYS A O 1
ATOM 680 N N . SER A 1 97 ? 3.408 7.103 -12.856 1.00 96.38 97 SER A N 1
ATOM 681 C CA . SER A 1 97 ? 2.247 6.294 -12.455 1.00 96.38 97 SER A CA 1
ATOM 682 C C . SER A 1 97 ? 2.434 5.616 -11.093 1.00 96.38 97 SER A C 1
ATOM 684 O O . SER A 1 97 ? 1.499 5.596 -10.297 1.00 96.38 97 SER A O 1
ATOM 686 N N . PHE A 1 98 ? 3.638 5.129 -10.789 1.00 96.75 98 PHE A N 1
ATOM 687 C CA . PHE A 1 98 ? 3.979 4.543 -9.491 1.00 96.75 98 PHE A CA 1
ATOM 688 C C . PHE A 1 98 ? 3.919 5.581 -8.374 1.00 96.75 98 PHE A C 1
ATOM 690 O O . PHE A 1 98 ? 3.313 5.342 -7.335 1.00 96.75 98 PHE A O 1
ATOM 697 N N . TYR A 1 99 ? 4.481 6.768 -8.605 1.00 97.00 99 TYR A N 1
ATOM 698 C CA . TYR A 1 99 ? 4.448 7.850 -7.621 1.00 97.00 99 TYR A CA 1
ATOM 699 C C . TYR A 1 99 ? 3.011 8.336 -7.363 1.00 97.00 99 TYR A C 1
ATOM 701 O O . TYR A 1 99 ? 2.663 8.620 -6.220 1.00 97.00 99 TYR A O 1
ATOM 709 N N . LEU A 1 100 ? 2.151 8.373 -8.389 1.00 97.75 100 LEU A N 1
ATOM 710 C CA . LEU A 1 100 ? 0.724 8.676 -8.219 1.00 97.75 100 LEU A CA 1
ATOM 711 C C . LEU A 1 100 ? -0.006 7.592 -7.418 1.00 97.75 100 LEU A C 1
ATOM 713 O O . LEU A 1 100 ? -0.735 7.917 -6.486 1.00 97.75 100 LEU A O 1
ATOM 717 N N . ALA A 1 101 ? 0.211 6.316 -7.747 1.00 97.94 101 ALA A N 1
ATOM 718 C CA . ALA A 1 101 ? -0.390 5.202 -7.018 1.00 97.94 101 ALA A CA 1
ATOM 719 C C . ALA A 1 101 ? 0.066 5.165 -5.548 1.00 97.94 101 ALA A C 1
ATOM 721 O O . ALA A 1 101 ? -0.754 4.958 -4.659 1.00 97.94 101 ALA A O 1
ATOM 722 N N . SER A 1 102 ? 1.349 5.424 -5.281 1.00 97.94 102 SER A N 1
ATOM 723 C CA . SER A 1 102 ? 1.892 5.530 -3.922 1.00 97.94 102 SER A CA 1
ATOM 724 C C . SER A 1 102 ? 1.248 6.675 -3.133 1.00 97.94 102 SER A C 1
ATOM 726 O O . SER A 1 102 ? 0.770 6.458 -2.019 1.00 97.94 102 SER A O 1
ATOM 728 N N . ALA A 1 103 ? 1.160 7.875 -3.719 1.00 97.50 103 ALA A N 1
ATOM 729 C CA . ALA A 1 103 ? 0.511 9.015 -3.073 1.00 97.50 103 ALA A CA 1
ATOM 730 C C . ALA A 1 103 ? -0.963 8.718 -2.737 1.00 97.50 103 ALA A C 1
ATOM 732 O O . ALA A 1 103 ? -1.401 8.977 -1.615 1.00 97.50 103 ALA A O 1
ATOM 733 N N . GLU A 1 104 ? -1.706 8.100 -3.661 1.00 97.94 104 GLU A N 1
ATOM 734 C CA . GLU A 1 104 ? -3.101 7.702 -3.434 1.00 97.94 104 GLU A CA 1
ATOM 735 C C . GLU A 1 104 ? -3.230 6.636 -2.329 1.00 97.94 104 GLU A C 1
ATOM 737 O O . GLU A 1 104 ? -4.127 6.730 -1.487 1.00 97.94 104 GLU A O 1
ATOM 742 N N . LEU A 1 105 ? -2.312 5.664 -2.255 1.00 98.25 105 LEU A N 1
ATOM 743 C CA . LEU A 1 105 ? -2.267 4.691 -1.155 1.00 98.25 105 LEU A CA 1
ATOM 744 C C . LEU A 1 105 ? -2.058 5.384 0.200 1.00 98.25 105 LEU A C 1
ATOM 746 O O . LEU A 1 105 ? -2.752 5.057 1.161 1.00 98.25 105 LEU A O 1
ATOM 750 N N . HIS A 1 106 ? -1.195 6.399 0.288 1.00 97.81 106 HIS A N 1
ATOM 751 C CA . HIS A 1 106 ? -1.046 7.183 1.519 1.00 97.81 106 HIS A CA 1
ATOM 752 C C . HIS A 1 106 ? -2.296 8.007 1.867 1.00 97.81 106 HIS A C 1
ATOM 754 O O . HIS A 1 106 ? -2.651 8.109 3.044 1.00 97.81 106 HIS A O 1
ATOM 760 N N . VAL A 1 107 ? -3.025 8.533 0.875 1.00 97.94 107 VAL A N 1
ATOM 761 C CA . VAL A 1 107 ? -4.343 9.149 1.114 1.00 97.94 107 VAL A CA 1
ATOM 762 C C . VAL A 1 107 ? -5.306 8.121 1.717 1.00 97.94 107 VAL A C 1
ATOM 764 O O . VAL A 1 107 ? -5.959 8.406 2.727 1.00 97.94 107 VAL A O 1
ATOM 767 N N . GLN A 1 108 ? -5.386 6.914 1.143 1.00 98.38 108 GLN A N 1
ATOM 768 C CA . GLN A 1 108 ? -6.285 5.870 1.647 1.00 98.38 108 GLN A CA 1
ATOM 769 C C . GLN A 1 108 ? -5.878 5.377 3.041 1.00 98.38 108 GLN A C 1
ATOM 771 O O . GLN A 1 108 ? -6.753 5.223 3.891 1.00 98.38 108 GLN A O 1
ATOM 776 N N . GLN A 1 109 ? -4.580 5.229 3.329 1.00 98.25 109 GLN A N 1
ATOM 777 C CA . GLN A 1 109 ? -4.070 4.944 4.676 1.00 98.25 109 GLN A CA 1
ATOM 778 C C . GLN A 1 109 ? -4.663 5.924 5.697 1.00 98.25 109 GLN A C 1
ATOM 780 O O . GLN A 1 109 ? -5.221 5.508 6.714 1.00 98.25 109 GLN A O 1
ATOM 785 N N . VAL A 1 110 ? -4.526 7.231 5.456 1.00 98.12 110 VAL A N 1
ATOM 786 C CA . VAL A 1 110 ? -4.971 8.241 6.423 1.00 98.12 110 VAL A CA 1
ATOM 787 C C . VAL A 1 110 ? -6.495 8.236 6.554 1.00 98.12 110 VAL A C 1
ATOM 789 O O . VAL A 1 110 ? -7.008 8.342 7.667 1.00 98.12 110 VAL A O 1
ATOM 792 N N . ARG A 1 111 ? -7.233 8.036 5.454 1.00 98.50 111 ARG A N 1
ATOM 793 C CA . ARG A 1 111 ? -8.698 7.885 5.484 1.00 98.50 111 ARG A CA 1
ATOM 794 C C . ARG A 1 111 ? -9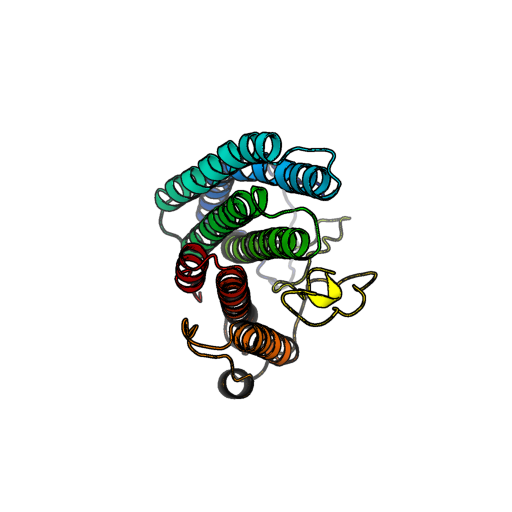.145 6.686 6.323 1.00 98.50 111 ARG A C 1
ATOM 796 O O . ARG A 1 111 ? -10.073 6.834 7.113 1.00 98.50 111 ARG A O 1
ATOM 803 N N . ILE A 1 112 ? -8.474 5.538 6.205 1.00 98.56 112 ILE A N 1
ATOM 804 C CA . ILE A 1 112 ? -8.750 4.340 7.017 1.00 98.56 112 ILE A CA 1
ATOM 805 C C . ILE A 1 112 ? -8.572 4.660 8.502 1.00 98.56 112 ILE A C 1
ATOM 807 O O . ILE A 1 112 ? -9.472 4.415 9.304 1.00 98.56 112 ILE A O 1
ATOM 811 N N . LEU A 1 113 ? -7.445 5.277 8.866 1.00 98.38 113 LEU A N 1
ATOM 812 C CA . LEU A 1 113 ? -7.156 5.642 10.254 1.00 98.38 113 LEU A CA 1
ATOM 813 C C . LEU A 1 113 ? -8.163 6.667 10.799 1.00 98.38 113 LEU A C 1
ATOM 815 O O . LEU A 1 113 ? -8.634 6.520 11.924 1.00 98.38 113 LEU A O 1
ATOM 819 N N . LEU A 1 114 ? -8.555 7.660 9.992 1.00 98.25 114 LEU A N 1
ATOM 820 C CA . LEU A 1 114 ? -9.577 8.650 10.346 1.00 98.25 114 LEU A CA 1
ATOM 821 C C . LEU A 1 114 ? -10.964 8.034 10.561 1.00 98.25 114 LEU A C 1
ATOM 823 O O . LEU A 1 114 ? -11.703 8.534 11.402 1.00 98.25 114 LEU A O 1
ATOM 827 N N . ARG A 1 115 ? -11.329 6.970 9.835 1.00 97.75 115 ARG A N 1
ATOM 828 C CA . ARG A 1 115 ? -12.552 6.195 10.109 1.00 97.75 115 ARG A CA 1
ATOM 829 C C . ARG A 1 115 ? -12.414 5.363 11.385 1.00 97.75 115 ARG A C 1
ATOM 831 O O . ARG A 1 115 ? -13.369 5.237 12.145 1.00 97.75 115 ARG A O 1
ATOM 838 N N . GLY A 1 116 ? -11.218 4.829 11.632 1.00 96.88 116 GLY A N 1
ATOM 839 C CA . GLY A 1 116 ? -10.910 4.014 12.802 1.00 96.88 116 GLY A CA 1
ATOM 840 C C . GLY A 1 116 ? -11.047 4.745 14.137 1.00 96.88 116 GLY A C 1
ATOM 841 O O . GLY A 1 116 ? -11.400 4.108 15.127 1.00 96.88 116 GLY A O 1
ATOM 842 N N . VAL A 1 117 ? -10.828 6.067 14.186 1.00 97.50 117 VAL A N 1
ATOM 843 C CA . VAL A 1 117 ? -10.839 6.833 15.452 1.00 97.50 117 VAL A CA 1
ATOM 844 C C . VAL A 1 117 ? -12.171 6.779 16.209 1.00 97.50 117 VAL A C 1
ATOM 846 O O . VAL A 1 117 ? -12.176 6.976 17.425 1.00 97.50 117 VAL A O 1
ATOM 849 N N . ASP A 1 118 ? -13.277 6.513 15.508 1.00 9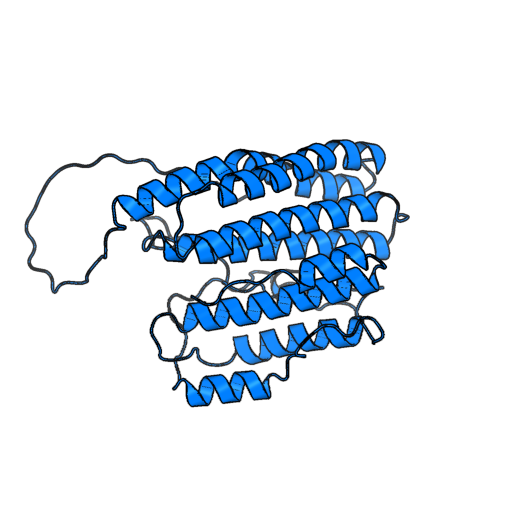4.94 118 ASP A N 1
ATOM 850 C CA . ASP A 1 118 ? -14.624 6.434 16.084 1.00 94.94 118 ASP A CA 1
ATOM 851 C C . ASP A 1 118 ? -15.014 4.995 16.495 1.00 94.94 118 ASP A C 1
ATOM 853 O O . ASP A 1 118 ? -16.048 4.786 17.130 1.00 94.94 118 ASP A O 1
ATOM 857 N N . ILE A 1 119 ? -14.183 3.992 16.183 1.00 95.94 119 ILE A N 1
ATOM 858 C CA . ILE A 1 119 ? -14.377 2.599 16.610 1.00 95.94 119 ILE A CA 1
ATOM 859 C C . ILE A 1 119 ? -14.000 2.480 18.086 1.00 95.94 119 ILE A C 1
ATOM 861 O O . ILE A 1 119 ? -12.968 3.005 18.508 1.00 95.94 119 ILE A O 1
ATOM 865 N N . ALA A 1 120 ? -14.807 1.781 18.888 1.00 95.69 120 ALA A N 1
ATOM 866 C CA . ALA A 1 120 ? -14.496 1.495 20.290 1.00 95.69 120 ALA A CA 1
ATOM 867 C C . ALA A 1 120 ? -13.150 0.756 20.444 1.00 95.69 120 ALA A C 1
ATOM 869 O O . ALA A 1 120 ? -12.664 0.133 19.506 1.00 95.69 120 ALA A O 1
ATOM 870 N N . HIS A 1 121 ? -12.515 0.861 21.612 1.00 95.00 121 HIS A N 1
ATOM 871 C CA . HIS A 1 121 ? -11.258 0.148 21.873 1.00 95.00 121 HIS A CA 1
ATOM 872 C C . HIS A 1 121 ? -11.494 -1.374 21.857 1.00 95.00 121 HIS A C 1
ATOM 874 O O . HIS A 1 121 ? -12.556 -1.821 22.293 1.00 95.00 121 HIS A O 1
ATOM 880 N N . GLY A 1 122 ? -10.538 -2.134 21.314 1.00 95.69 122 GLY A N 1
ATOM 881 C CA . GLY A 1 122 ? -10.601 -3.589 21.137 1.00 95.69 122 GLY A CA 1
ATOM 882 C C . GLY A 1 122 ? -10.169 -4.049 19.739 1.00 95.69 122 GLY A C 1
ATOM 883 O O . GLY A 1 122 ? -9.780 -3.237 18.896 1.00 95.69 122 GLY A O 1
ATOM 884 N N . ASP A 1 123 ? -10.301 -5.349 19.481 1.00 97.00 123 ASP A N 1
ATOM 885 C CA . ASP A 1 123 ? -9.736 -6.052 18.318 1.00 97.00 123 ASP A CA 1
ATOM 886 C C . ASP A 1 123 ? -10.094 -5.406 16.968 1.00 97.00 123 ASP A C 1
ATOM 888 O O . ASP A 1 123 ? -9.243 -5.219 16.102 1.00 97.00 123 ASP A O 1
ATOM 892 N N . ALA A 1 124 ? -11.347 -4.975 16.784 1.00 97.50 124 ALA A N 1
ATOM 893 C CA . ALA A 1 124 ? -11.777 -4.330 15.540 1.00 97.50 124 ALA A CA 1
ATOM 894 C C . ALA A 1 124 ? -11.002 -3.032 15.243 1.00 97.50 124 ALA A C 1
ATOM 896 O O . ALA A 1 124 ? -10.681 -2.742 14.089 1.00 97.50 124 ALA A O 1
ATOM 897 N N . ARG A 1 125 ? -10.682 -2.247 16.281 1.00 97.75 125 ARG A N 1
ATOM 898 C CA . ARG A 1 125 ? -9.883 -1.023 16.146 1.00 97.75 125 ARG A CA 1
ATOM 899 C C . ARG A 1 125 ? -8.444 -1.357 15.771 1.00 97.75 125 ARG A C 1
ATOM 901 O O . ARG A 1 125 ? -7.884 -0.699 14.894 1.00 97.75 125 ARG A O 1
ATOM 908 N N . GLU A 1 126 ? -7.865 -2.370 16.408 1.00 97.88 126 GLU A N 1
ATOM 909 C CA . GLU A 1 126 ? -6.510 -2.841 16.110 1.00 97.88 126 GLU A CA 1
ATOM 910 C C . GLU A 1 126 ? -6.401 -3.325 14.663 1.00 97.88 126 GLU A C 1
ATOM 912 O O . GLU A 1 126 ? -5.490 -2.909 13.949 1.00 97.88 126 GLU A O 1
ATOM 917 N N . GLN A 1 127 ? -7.383 -4.090 14.177 1.00 98.31 127 GLN A N 1
ATOM 918 C CA . GLN A 1 127 ? -7.406 -4.546 12.786 1.00 98.31 127 GLN A CA 1
ATOM 919 C C . GLN A 1 127 ? -7.565 -3.402 11.776 1.00 98.31 127 GLN A C 1
ATOM 921 O O . GLN A 1 127 ? -6.958 -3.436 10.705 1.00 98.31 127 GLN A O 1
ATOM 926 N N . VAL A 1 128 ? -8.331 -2.353 12.095 1.00 98.44 128 VAL A N 1
ATOM 927 C CA . VAL A 1 128 ? -8.415 -1.154 11.239 1.00 98.44 128 VAL A CA 1
ATOM 928 C C . VAL A 1 128 ? -7.099 -0.374 11.230 1.00 98.44 128 VAL A C 1
ATOM 930 O O . VAL A 1 128 ? -6.668 0.097 10.174 1.00 98.44 128 VAL A O 1
ATOM 933 N N . ALA A 1 129 ? -6.423 -0.262 12.374 1.00 98.19 129 ALA A N 1
ATOM 934 C CA . ALA A 1 129 ? -5.093 0.336 12.429 1.00 98.19 129 ALA A CA 1
ATOM 935 C C . ALA A 1 129 ? -4.079 -0.475 11.609 1.00 98.19 129 ALA A C 1
ATOM 937 O O . ALA A 1 129 ? -3.310 0.103 10.836 1.00 98.19 129 ALA A O 1
ATOM 938 N N . LEU A 1 130 ? -4.125 -1.805 11.720 1.00 98.12 130 LEU A N 1
ATOM 939 C CA . LEU A 1 130 ? -3.288 -2.732 10.965 1.00 98.12 130 LEU A CA 1
ATOM 940 C C . LEU A 1 130 ? -3.521 -2.617 9.456 1.00 98.12 130 LEU A C 1
ATOM 942 O O . LEU A 1 130 ? -2.560 -2.529 8.694 1.00 98.12 130 LEU A O 1
ATOM 946 N N . LEU A 1 131 ? -4.783 -2.532 9.025 1.00 98.62 131 LEU A N 1
ATOM 947 C CA . LEU A 1 131 ? -5.151 -2.269 7.634 1.00 98.62 131 LEU A CA 1
ATOM 948 C C . LEU A 1 131 ? -4.526 -0.957 7.130 1.00 98.62 131 LEU A C 1
ATOM 950 O O . LEU A 1 131 ? -3.930 -0.932 6.056 1.00 98.62 131 LEU A O 1
ATOM 954 N N . GLY A 1 132 ? -4.594 0.120 7.920 1.00 98.31 132 GLY A N 1
ATOM 955 C CA . GLY A 1 132 ? -3.915 1.376 7.591 1.00 98.31 132 GLY A CA 1
ATOM 956 C C . GLY A 1 132 ? -2.400 1.197 7.422 1.00 98.31 132 GLY A C 1
ATOM 957 O O . GLY A 1 132 ? -1.820 1.681 6.450 1.00 98.31 132 GLY A O 1
ATOM 958 N N . LEU A 1 133 ? -1.747 0.459 8.325 1.00 97.38 133 LEU A N 1
ATOM 959 C CA . LEU A 1 133 ? -0.309 0.175 8.246 1.00 97.38 133 LEU A CA 1
ATOM 960 C C . LEU A 1 133 ? 0.071 -0.655 7.010 1.00 97.38 133 LEU A C 1
ATOM 962 O O . LEU A 1 133 ? 1.095 -0.361 6.389 1.00 97.38 133 LEU A O 1
ATOM 966 N N . ARG A 1 134 ? -0.742 -1.643 6.619 1.00 98.44 134 ARG A N 1
ATOM 967 C CA . ARG A 1 134 ? -0.521 -2.411 5.385 1.00 98.44 134 ARG A CA 1
ATOM 968 C C . ARG A 1 134 ? -0.656 -1.551 4.137 1.00 98.44 134 ARG A C 1
ATOM 970 O O . ARG A 1 134 ? 0.244 -1.565 3.301 1.00 98.44 134 ARG A O 1
ATOM 977 N N . VAL A 1 135 ? -1.700 -0.725 4.052 1.00 98.50 135 VAL A N 1
ATOM 978 C CA . VAL A 1 135 ? -1.898 0.195 2.919 1.00 98.50 135 VAL A CA 1
ATOM 979 C C . VAL A 1 135 ? -0.732 1.184 2.800 1.00 98.50 135 VAL A C 1
ATOM 981 O O . VAL A 1 135 ? -0.236 1.412 1.697 1.00 98.50 135 VAL A O 1
ATOM 984 N N . ARG A 1 136 ? -0.215 1.699 3.926 1.00 97.50 136 ARG A N 1
ATOM 985 C CA . ARG A 1 136 ? 1.033 2.484 3.945 1.00 97.50 136 ARG A CA 1
ATOM 986 C C . ARG A 1 136 ? 2.200 1.698 3.360 1.00 97.50 136 ARG A C 1
ATOM 988 O O . ARG A 1 136 ? 2.913 2.209 2.506 1.00 97.50 136 ARG A O 1
ATOM 995 N N . LYS A 1 137 ? 2.395 0.460 3.824 1.00 97.50 137 LYS A N 1
ATOM 996 C CA . LYS A 1 137 ? 3.498 -0.403 3.387 1.00 97.50 137 LYS A CA 1
ATOM 997 C C . LYS A 1 137 ? 3.421 -0.695 1.888 1.00 97.50 137 LYS A C 1
ATOM 999 O O . LYS A 1 137 ? 4.450 -0.687 1.223 1.00 97.50 137 LYS A O 1
ATOM 1004 N N . LEU A 1 138 ? 2.220 -0.898 1.344 1.00 98.38 138 LEU A N 1
ATOM 1005 C CA . LEU A 1 138 ? 2.004 -1.001 -0.100 1.00 98.38 138 LEU A CA 1
ATOM 1006 C C . LEU A 1 138 ? 2.391 0.299 -0.814 1.00 98.38 138 LEU A C 1
ATOM 1008 O O . LEU A 1 138 ? 3.085 0.240 -1.825 1.00 98.38 138 LEU A O 1
ATOM 1012 N N . GLY A 1 139 ? 2.011 1.459 -0.267 1.00 97.44 139 GLY A N 1
ATOM 1013 C CA . GLY A 1 139 ? 2.423 2.774 -0.769 1.00 97.44 139 GLY A CA 1
ATOM 1014 C C . GLY A 1 139 ? 3.943 2.931 -0.848 1.00 97.44 139 GLY A C 1
ATOM 1015 O O . GLY A 1 139 ? 4.458 3.320 -1.900 1.00 97.44 139 GLY A O 1
ATOM 1016 N N . ASP A 1 140 ? 4.654 2.543 0.214 1.00 96.44 140 ASP A N 1
ATOM 1017 C CA . ASP A 1 140 ? 6.121 2.551 0.281 1.00 96.44 140 ASP A CA 1
ATOM 1018 C C . ASP A 1 140 ? 6.729 1.613 -0.785 1.00 96.44 140 ASP A C 1
ATOM 1020 O O . ASP A 1 140 ? 7.641 1.986 -1.518 1.00 96.44 140 ASP A O 1
ATOM 1024 N N . ARG A 1 141 ? 6.188 0.399 -0.950 1.00 96.88 141 ARG A N 1
ATOM 1025 C CA . ARG A 1 141 ? 6.692 -0.573 -1.939 1.00 96.88 141 ARG A CA 1
ATOM 1026 C C . ARG A 1 141 ? 6.484 -0.124 -3.373 1.00 96.88 141 ARG A C 1
ATOM 1028 O O . ARG A 1 141 ? 7.384 -0.282 -4.196 1.00 96.88 141 ARG A O 1
ATOM 1035 N N . VAL A 1 142 ? 5.317 0.443 -3.671 1.00 97.25 142 VAL A N 1
ATOM 1036 C CA . VAL A 1 142 ? 5.005 1.018 -4.984 1.00 97.25 142 VAL A CA 1
ATOM 1037 C C . VAL A 1 142 ? 5.908 2.220 -5.273 1.00 97.25 142 VAL A C 1
ATOM 1039 O O . VAL A 1 142 ? 6.377 2.361 -6.403 1.00 97.25 142 VAL A O 1
ATOM 1042 N N . PHE A 1 143 ? 6.217 3.043 -4.265 1.00 95.44 143 PHE A N 1
ATOM 1043 C CA . PHE A 1 143 ? 7.219 4.103 -4.388 1.00 95.44 143 PHE A CA 1
ATOM 1044 C C . PHE A 1 143 ? 8.597 3.532 -4.745 1.00 95.44 143 PHE A C 1
ATOM 1046 O O . PHE A 1 143 ? 9.197 3.976 -5.723 1.00 95.44 143 PHE A O 1
ATOM 1053 N N . ASP A 1 144 ? 9.063 2.510 -4.019 1.00 93.75 144 ASP A N 1
ATOM 1054 C CA . ASP A 1 144 ? 10.359 1.861 -4.264 1.00 93.75 144 ASP A CA 1
ATOM 1055 C C . ASP A 1 144 ? 10.461 1.316 -5.700 1.00 93.75 144 ASP A C 1
ATOM 1057 O O . ASP A 1 144 ? 11.518 1.397 -6.325 1.00 93.75 144 ASP A O 1
ATOM 1061 N N . ARG A 1 145 ? 9.359 0.781 -6.248 1.00 93.50 145 ARG A N 1
ATOM 1062 C CA . ARG A 1 145 ? 9.281 0.328 -7.649 1.00 93.50 145 ARG A CA 1
ATOM 1063 C C . ARG A 1 145 ? 9.477 1.483 -8.628 1.00 93.50 145 ARG A C 1
ATOM 1065 O O . ARG A 1 145 ? 10.318 1.408 -9.519 1.00 93.50 145 ARG A O 1
ATOM 1072 N N . GLY A 1 146 ? 8.746 2.581 -8.427 1.00 93.00 146 GLY A N 1
ATOM 1073 C CA . GLY A 1 146 ? 8.902 3.790 -9.232 1.00 93.00 146 GLY A CA 1
ATOM 1074 C C . GLY A 1 146 ? 10.318 4.360 -9.154 1.00 93.00 146 GLY A C 1
ATOM 1075 O O . GLY A 1 146 ? 10.866 4.793 -10.166 1.00 93.00 146 GLY A O 1
ATOM 1076 N N . HIS A 1 147 ? 10.926 4.334 -7.969 1.00 91.25 147 HIS A N 1
ATOM 1077 C CA . HIS A 1 147 ? 12.277 4.832 -7.760 1.00 91.25 147 HIS A CA 1
ATOM 1078 C C . HIS A 1 147 ? 13.332 3.962 -8.463 1.00 91.25 147 HIS A C 1
ATOM 1080 O O . HIS A 1 147 ? 14.207 4.495 -9.145 1.00 91.25 147 HIS A O 1
ATOM 1086 N N . ALA A 1 148 ? 13.189 2.635 -8.411 1.00 89.12 148 ALA A N 1
ATOM 1087 C CA . ALA A 1 148 ? 14.066 1.702 -9.121 1.00 89.12 148 ALA A CA 1
ATOM 1088 C C . ALA A 1 148 ? 14.055 1.889 -10.655 1.00 89.12 148 ALA A C 1
ATOM 1090 O O . ALA A 1 148 ? 15.041 1.580 -11.318 1.00 89.12 148 ALA A O 1
ATOM 1091 N N . LEU A 1 149 ? 12.966 2.416 -11.233 1.00 87.88 149 LEU A N 1
ATOM 1092 C CA . LEU A 1 149 ? 12.877 2.698 -12.675 1.00 87.88 149 LEU A CA 1
ATOM 1093 C C . LEU A 1 149 ? 13.693 3.920 -13.121 1.00 87.88 149 LEU A C 1
ATOM 1095 O O . LEU A 1 149 ? 14.026 4.035 -14.300 1.00 87.88 149 LEU A O 1
ATOM 1099 N N . ILE A 1 150 ? 13.977 4.853 -12.212 1.00 87.06 150 ILE A N 1
ATOM 1100 C CA . ILE A 1 150 ? 14.682 6.111 -12.518 1.00 87.06 150 ILE A CA 1
ATOM 1101 C C . ILE A 1 150 ? 16.094 6.152 -11.937 1.00 87.06 150 ILE A C 1
ATOM 1103 O O . ILE A 1 150 ? 16.924 6.923 -12.417 1.00 87.06 150 ILE A O 1
ATOM 1107 N N . ASP A 1 151 ? 16.372 5.332 -10.927 1.00 84.44 151 ASP A N 1
ATOM 1108 C CA . ASP A 1 151 ? 17.680 5.222 -10.304 1.00 84.44 151 ASP A CA 1
ATOM 1109 C C . ASP A 1 151 ? 18.184 3.770 -10.362 1.00 84.44 151 ASP A C 1
ATOM 1111 O O . ASP A 1 151 ? 17.857 2.961 -9.493 1.00 84.44 151 ASP A O 1
ATOM 1115 N N . PRO A 1 152 ? 19.019 3.427 -11.360 1.00 73.50 152 PRO A N 1
ATOM 1116 C CA . PRO A 1 152 ? 19.648 2.113 -11.456 1.00 73.50 152 PRO A CA 1
ATOM 1117 C C . PRO A 1 152 ? 20.579 1.781 -10.282 1.00 73.50 152 PRO A C 1
ATOM 1119 O O . PRO A 1 152 ? 20.946 0.620 -10.124 1.00 73.50 152 PRO A O 1
ATOM 1122 N N . SER A 1 153 ? 20.987 2.776 -9.482 1.00 76.44 153 SER A N 1
ATOM 1123 C CA . SER A 1 153 ? 21.787 2.562 -8.271 1.00 76.44 153 SER A CA 1
ATOM 1124 C C . SER A 1 153 ? 20.939 2.283 -7.028 1.00 76.44 153 SER A C 1
ATOM 1126 O O . SER A 1 153 ? 21.487 2.004 -5.962 1.00 76.44 153 SER A O 1
ATOM 1128 N N . PHE A 1 154 ? 19.608 2.304 -7.147 1.00 79.81 154 PHE A N 1
ATOM 1129 C CA . PHE A 1 154 ? 18.720 1.968 -6.044 1.00 79.81 154 PHE A CA 1
ATOM 1130 C C . PHE A 1 154 ? 18.951 0.528 -5.565 1.00 79.81 154 PHE A C 1
ATOM 1132 O O . PHE A 1 154 ? 18.686 -0.439 -6.281 1.00 79.81 154 PHE A O 1
ATOM 1139 N N . GLY A 1 155 ? 19.435 0.397 -4.329 1.00 71.81 155 GLY A N 1
ATOM 1140 C CA . GLY A 1 155 ? 19.792 -0.891 -3.734 1.00 71.81 155 GLY A CA 1
ATOM 1141 C C . GLY A 1 155 ? 21.161 -1.429 -4.140 1.00 71.81 155 GLY A C 1
ATOM 1142 O O . GLY A 1 155 ? 21.468 -2.561 -3.786 1.00 71.81 155 GLY A O 1
ATOM 1143 N N . ALA A 1 156 ? 21.976 -0.657 -4.864 1.00 74.62 156 ALA A N 1
ATOM 1144 C CA . ALA A 1 156 ? 23.373 -1.004 -5.082 1.00 74.62 156 ALA A CA 1
ATOM 1145 C C . ALA A 1 156 ? 24.179 -0.728 -3.807 1.00 74.62 156 ALA A C 1
ATOM 1147 O O . ALA A 1 156 ? 24.078 0.356 -3.227 1.00 74.62 156 ALA A O 1
ATOM 1148 N N . ASP A 1 157 ? 24.995 -1.695 -3.391 1.00 75.19 157 ASP A N 1
ATOM 1149 C CA . ASP A 1 157 ? 25.897 -1.511 -2.258 1.00 75.19 157 ASP A CA 1
ATOM 1150 C C . ASP A 1 157 ? 26.870 -0.356 -2.526 1.00 75.19 157 ASP A C 1
ATOM 1152 O O . ASP A 1 157 ? 27.477 -0.242 -3.597 1.00 75.19 157 ASP A O 1
ATOM 1156 N N . ALA A 1 158 ? 27.037 0.502 -1.522 1.00 70.50 158 ALA A N 1
ATOM 1157 C CA . ALA A 1 158 ? 28.135 1.455 -1.497 1.00 70.50 158 ALA A CA 1
ATOM 1158 C C . ALA A 1 158 ? 29.380 0.766 -0.912 1.00 70.50 158 ALA A C 1
ATOM 1160 O O . ALA A 1 158 ? 29.242 -0.184 -0.134 1.00 70.50 158 ALA A O 1
ATOM 1161 N N . PRO A 1 159 ? 30.604 1.239 -1.223 1.00 73.94 159 PRO A N 1
ATOM 1162 C CA . PRO A 1 159 ? 31.800 0.763 -0.538 1.00 73.94 159 PRO A CA 1
ATOM 1163 C C . PRO A 1 159 ? 31.591 0.824 0.982 1.00 73.94 159 PRO A C 1
ATOM 1165 O O . PRO A 1 159 ? 31.198 1.861 1.513 1.00 73.94 159 PRO A O 1
ATOM 1168 N N . ASP A 1 160 ? 31.805 -0.308 1.651 1.00 78.44 160 ASP A N 1
ATOM 1169 C CA . ASP A 1 160 ? 31.693 -0.486 3.106 1.00 78.44 160 ASP A CA 1
ATOM 1170 C C . ASP A 1 160 ? 30.272 -0.414 3.712 1.00 78.44 160 ASP A C 1
ATOM 1172 O O . ASP A 1 160 ? 30.133 -0.447 4.938 1.00 78.44 160 ASP A O 1
ATOM 1176 N N . VAL A 1 161 ? 29.205 -0.369 2.899 1.00 77.56 161 VAL A N 1
ATOM 1177 C CA . VAL A 1 161 ? 27.812 -0.365 3.389 1.00 77.56 161 VAL A CA 1
ATOM 1178 C C . VAL A 1 161 ? 26.962 -1.386 2.637 1.00 77.56 161 VAL A C 1
ATOM 1180 O O . VAL A 1 161 ? 26.625 -1.180 1.475 1.00 77.56 161 VAL A O 1
ATOM 1183 N N . GLN A 1 162 ? 26.553 -2.447 3.340 1.00 78.00 162 GLN A N 1
ATOM 1184 C CA . GLN A 1 162 ? 25.555 -3.397 2.844 1.00 78.00 162 GLN A CA 1
ATOM 1185 C C . GLN A 1 162 ? 24.150 -2.799 2.982 1.00 78.00 162 GLN A C 1
ATOM 1187 O O . GLN A 1 162 ? 23.698 -2.512 4.100 1.00 78.00 162 GLN A O 1
ATOM 1192 N N . ILE A 1 163 ? 23.444 -2.625 1.863 1.00 80.25 163 ILE A N 1
ATOM 1193 C CA . ILE A 1 163 ? 22.070 -2.114 1.860 1.00 80.25 163 ILE A CA 1
ATOM 1194 C C . ILE A 1 163 ? 21.090 -3.287 1.876 1.00 80.25 163 ILE A C 1
ATOM 1196 O O . ILE A 1 163 ? 20.782 -3.900 0.861 1.00 80.25 163 ILE A O 1
ATOM 1200 N N . ASN A 1 164 ? 20.522 -3.560 3.048 1.00 84.31 164 ASN A N 1
ATOM 1201 C CA . ASN A 1 164 ? 19.485 -4.577 3.205 1.00 84.31 164 ASN A CA 1
ATOM 1202 C C . ASN A 1 164 ? 18.112 -4.001 2.848 1.00 84.31 164 ASN A C 1
ATOM 1204 O O . ASN A 1 164 ? 17.380 -3.514 3.716 1.00 84.31 164 ASN A O 1
ATOM 1208 N N . LEU A 1 165 ? 17.767 -4.045 1.560 1.00 88.00 165 LEU A N 1
ATOM 1209 C CA . LEU A 1 165 ? 16.420 -3.708 1.121 1.00 88.00 165 LEU A CA 1
ATOM 1210 C C . LEU A 1 165 ? 15.442 -4.817 1.523 1.00 88.00 165 LEU A C 1
ATOM 1212 O O . LEU A 1 165 ? 15.745 -6.002 1.379 1.00 88.00 165 LEU A O 1
ATOM 1216 N N . PRO A 1 166 ? 14.245 -4.464 1.996 1.00 91.12 166 PRO A N 1
ATOM 1217 C CA . PRO A 1 166 ? 13.201 -5.454 2.192 1.00 91.12 166 PRO A CA 1
ATOM 1218 C C . PRO A 1 166 ? 12.643 -5.938 0.842 1.00 91.12 166 PRO A C 1
ATOM 1220 O O . PRO A 1 166 ? 12.835 -5.280 -0.183 1.00 91.12 166 PRO A O 1
ATOM 1223 N N . GLU A 1 167 ? 11.925 -7.062 0.836 1.00 93.88 167 GLU A N 1
ATOM 1224 C CA . GLU A 1 167 ? 11.320 -7.599 -0.391 1.00 93.88 167 GLU A CA 1
ATOM 1225 C C . GLU A 1 167 ? 10.399 -6.601 -1.110 1.00 93.88 167 GLU A C 1
ATOM 1227 O O . GLU A 1 167 ? 9.751 -5.755 -0.494 1.00 93.88 167 GLU A O 1
ATOM 1232 N N . GLU A 1 168 ? 10.301 -6.731 -2.436 1.00 94.06 168 GLU A N 1
ATOM 1233 C CA . GLU A 1 168 ? 9.476 -5.872 -3.300 1.00 94.06 168 GLU A CA 1
ATOM 1234 C C . GLU A 1 168 ? 7.994 -5.925 -2.989 1.00 94.06 168 GLU A C 1
ATOM 1236 O O . GLU A 1 168 ? 7.262 -4.975 -3.259 1.00 94.06 168 GLU A O 1
ATOM 1241 N N . VAL A 1 169 ? 7.558 -7.075 -2.500 1.00 97.25 169 VAL A N 1
ATOM 1242 C CA . VAL A 1 169 ? 6.173 -7.377 -2.202 1.00 97.25 169 VAL A CA 1
ATOM 1243 C C . VAL A 1 169 ? 6.153 -7.804 -0.747 1.00 97.25 169 VAL A C 1
ATOM 1245 O O . VAL A 1 169 ? 6.857 -8.756 -0.410 1.00 97.25 169 VAL A O 1
ATOM 1248 N N . PRO A 1 170 ? 5.387 -7.132 0.119 1.00 97.06 170 PRO A N 1
ATOM 1249 C CA . PRO A 1 170 ? 5.333 -7.505 1.520 1.00 97.06 170 PRO A CA 1
ATOM 1250 C C . PRO A 1 170 ? 4.837 -8.933 1.702 1.00 97.06 170 PRO A C 1
ATOM 1252 O O . PRO A 1 170 ? 3.959 -9.378 0.965 1.00 97.06 170 PRO A O 1
ATOM 1255 N N . ASP A 1 171 ? 5.387 -9.634 2.681 1.00 96.62 171 ASP A N 1
ATOM 1256 C CA . ASP A 1 171 ? 4.819 -10.871 3.213 1.00 96.62 171 ASP A CA 1
ATOM 1257 C C . ASP A 1 171 ? 4.171 -10.522 4.551 1.00 96.62 171 ASP A C 1
ATOM 1259 O O . ASP A 1 171 ? 4.845 -10.225 5.536 1.00 96.62 171 ASP A O 1
ATOM 1263 N N . TRP A 1 172 ? 2.840 -10.477 4.567 1.00 97.12 172 TRP A N 1
ATOM 1264 C CA . TRP A 1 172 ? 2.110 -10.003 5.735 1.00 97.12 172 TRP A CA 1
ATOM 1265 C C . TRP A 1 172 ? 2.324 -10.874 6.961 1.00 97.12 172 TRP A C 1
ATOM 1267 O O . TRP A 1 172 ? 2.377 -10.336 8.063 1.00 97.12 172 TRP A O 1
ATOM 1277 N N . GLU A 1 173 ? 2.470 -12.183 6.794 1.00 96.00 173 GLU A N 1
ATOM 1278 C CA . GLU A 1 173 ? 2.673 -13.074 7.927 1.00 96.00 173 GLU A CA 1
ATOM 1279 C C . GLU A 1 173 ? 4.078 -12.889 8.497 1.00 96.00 173 GLU A C 1
ATOM 1281 O O . GLU A 1 173 ? 4.216 -12.559 9.677 1.00 96.00 173 GLU A O 1
ATOM 1286 N N . SER A 1 174 ? 5.121 -12.974 7.661 1.00 95.75 174 SER A N 1
ATOM 1287 C CA . SER A 1 174 ? 6.494 -12.821 8.160 1.00 95.75 174 SER A CA 1
ATOM 1288 C C . SER A 1 174 ? 6.789 -11.418 8.688 1.00 95.75 174 SER A C 1
ATOM 1290 O O . SER A 1 174 ? 7.561 -11.283 9.637 1.00 95.75 174 SER A O 1
ATOM 1292 N N . GLU A 1 175 ? 6.141 -10.382 8.151 1.00 95.25 175 GLU A N 1
ATOM 1293 C CA . GLU A 1 175 ? 6.261 -9.006 8.639 1.00 95.25 175 GLU A CA 1
ATOM 1294 C C . GLU A 1 175 ? 5.392 -8.699 9.875 1.00 95.25 175 GLU A C 1
ATOM 1296 O O . GLU A 1 175 ? 5.480 -7.591 10.411 1.00 95.25 175 GLU A O 1
ATOM 1301 N N . GLY A 1 176 ? 4.565 -9.640 10.349 1.00 96.50 176 GLY A N 1
ATOM 1302 C CA . GLY A 1 176 ? 3.683 -9.432 11.504 1.00 96.50 176 GLY A CA 1
ATOM 1303 C C . GLY A 1 176 ? 2.547 -8.442 11.240 1.00 96.50 176 GLY A C 1
ATOM 1304 O O . GLY A 1 176 ? 2.117 -7.723 12.140 1.00 96.50 176 GLY A O 1
ATOM 1305 N N . LEU A 1 177 ? 2.097 -8.370 9.988 1.00 97.31 177 LEU A N 1
ATOM 1306 C CA . LEU A 1 177 ? 1.015 -7.507 9.515 1.00 97.31 177 LEU A CA 1
ATOM 1307 C C . LEU A 1 177 ? -0.197 -8.290 8.977 1.00 97.31 177 LEU A C 1
ATOM 1309 O O . LEU A 1 177 ? -1.143 -7.689 8.452 1.00 97.31 177 LEU A O 1
ATOM 1313 N N . ALA A 1 178 ? -0.182 -9.620 9.085 1.00 97.75 178 ALA A N 1
ATOM 1314 C CA . ALA A 1 178 ? -1.303 -10.467 8.710 1.00 97.75 178 ALA A CA 1
ATOM 1315 C C . ALA A 1 178 ? -2.552 -10.085 9.525 1.00 97.75 178 ALA A C 1
ATOM 1317 O O . ALA A 1 178 ? -2.444 -9.815 10.723 1.00 97.75 178 ALA A O 1
ATOM 1318 N N . PRO A 1 179 ? -3.730 -9.993 8.880 1.00 97.44 179 PRO A N 1
ATOM 1319 C CA . PRO A 1 179 ? -4.963 -9.697 9.595 1.00 97.44 179 PRO A CA 1
ATOM 1320 C C . PRO A 1 179 ? -5.267 -10.805 10.610 1.00 97.44 179 PRO A C 1
ATOM 1322 O O . PRO A 1 179 ? -4.923 -11.960 10.387 1.00 97.44 179 PRO A O 1
ATOM 1325 N N . GLY A 1 180 ? -5.947 -10.430 11.687 1.00 97.44 180 GLY A N 1
ATOM 1326 C CA . GLY A 1 180 ? -6.464 -11.343 12.701 1.00 97.44 180 GLY A CA 1
ATOM 1327 C C . GLY A 1 180 ? -7.931 -11.065 13.028 1.00 97.44 180 GLY A C 1
ATOM 1328 O O . GLY A 1 180 ? -8.602 -10.310 12.304 1.00 97.44 180 GLY A O 1
ATOM 1329 N N . PRO A 1 181 ? -8.453 -11.635 14.124 1.00 97.75 181 PRO A N 1
ATOM 1330 C CA . PRO A 1 181 ? -9.824 -11.398 14.555 1.00 97.75 181 PRO A CA 1
ATOM 1331 C C . PRO A 1 181 ? -10.110 -9.899 14.768 1.00 97.75 181 PRO A C 1
ATOM 1333 O O . PRO A 1 181 ? -9.222 -9.155 15.183 1.00 97.75 181 PRO A O 1
ATOM 1336 N N . PRO A 1 182 ? -11.332 -9.414 14.471 1.00 97.44 182 PRO A N 1
ATOM 1337 C CA . PRO A 1 182 ? -12.483 -10.167 13.967 1.00 97.44 182 PRO A CA 1
ATOM 1338 C C . PRO A 1 182 ? -12.505 -10.316 12.435 1.00 97.44 182 PRO A C 1
ATOM 1340 O O . PRO A 1 182 ? -13.495 -10.798 11.886 1.00 97.44 182 PRO A O 1
ATOM 1343 N N . PHE A 1 183 ? -11.482 -9.841 11.720 1.00 96.25 183 PHE A N 1
ATOM 1344 C CA . PHE A 1 183 ? -11.492 -9.828 10.255 1.00 96.25 183 PHE A CA 1
ATOM 1345 C C . PHE A 1 183 ? -10.975 -11.126 9.646 1.00 96.25 183 PHE A C 1
ATOM 1347 O O . PHE A 1 183 ? -11.406 -11.503 8.554 1.00 96.25 183 PHE A O 1
ATOM 1354 N N . ASP A 1 184 ? -10.078 -11.813 10.333 1.00 97.94 184 ASP A N 1
ATOM 1355 C CA . ASP A 1 184 ? -9.496 -13.064 9.880 1.00 97.94 184 ASP A CA 1
ATOM 1356 C C . ASP A 1 184 ? -9.282 -14.043 11.041 1.00 97.94 184 ASP A C 1
ATOM 1358 O O . ASP A 1 184 ? -9.587 -13.731 12.195 1.00 97.94 184 ASP A O 1
ATOM 1362 N N . ASP A 1 185 ? -8.781 -15.230 10.713 1.00 97.12 185 ASP A N 1
ATOM 1363 C CA . ASP A 1 185 ? -8.289 -16.184 11.704 1.00 97.12 185 ASP A CA 1
ATOM 1364 C C . ASP A 1 185 ? -7.038 -15.616 12.400 1.00 97.12 185 ASP A C 1
ATOM 1366 O O . ASP A 1 185 ? -6.388 -14.711 11.880 1.00 97.12 185 ASP A O 1
ATOM 1370 N N . GLU A 1 186 ? -6.696 -16.139 13.579 1.00 97.06 186 GLU A N 1
ATOM 1371 C CA . GLU A 1 186 ? -5.473 -15.737 14.284 1.00 97.06 186 GLU A CA 1
ATOM 1372 C C . GLU A 1 186 ? -4.243 -15.955 13.381 1.00 97.06 186 GLU A C 1
ATOM 1374 O O . GLU A 1 186 ? -4.048 -17.077 12.895 1.00 97.06 186 GLU A O 1
ATOM 1379 N N . PRO A 1 187 ? -3.419 -14.920 13.134 1.00 96.00 187 PRO A N 1
ATOM 1380 C CA . PRO A 1 187 ? -2.264 -15.056 12.264 1.00 96.00 187 PRO A CA 1
ATOM 1381 C C . PRO A 1 187 ? -1.164 -15.894 12.924 1.00 96.00 187 PRO A C 1
ATOM 1383 O O . PRO A 1 187 ? -1.056 -15.985 14.150 1.00 96.00 187 PRO A O 1
ATOM 1386 N N . GLY A 1 188 ? -0.301 -16.488 12.099 1.00 93.62 188 GLY A N 1
ATOM 1387 C CA . GLY A 1 188 ? 0.926 -17.108 12.582 1.00 93.62 188 GLY A CA 1
ATOM 1388 C C . GLY A 1 188 ? 1.883 -16.096 13.219 1.00 93.62 188 GLY A C 1
ATOM 1389 O O . GLY A 1 188 ? 1.722 -14.877 13.128 1.00 93.62 188 GLY A O 1
ATOM 1390 N N . LEU A 1 189 ? 2.914 -16.615 13.887 1.00 93.38 189 LEU A N 1
ATOM 1391 C CA . LEU A 1 189 ? 3.949 -15.770 14.476 1.00 93.38 189 LEU A CA 1
ATOM 1392 C C . LEU A 1 189 ? 4.766 -15.086 13.377 1.00 93.38 189 LEU A C 1
ATOM 1394 O O . LEU A 1 189 ? 5.254 -15.743 12.459 1.00 93.38 189 LEU A O 1
ATOM 1398 N N . ALA A 1 190 ? 4.988 -13.782 13.544 1.00 95.31 190 ALA A N 1
ATOM 1399 C CA . ALA A 1 190 ? 5.894 -13.024 12.693 1.00 95.31 190 ALA A CA 1
ATOM 1400 C C . ALA A 1 190 ? 7.299 -13.642 12.684 1.00 95.31 190 ALA A C 1
ATOM 1402 O O . ALA A 1 190 ? 7.784 -14.164 13.698 1.00 95.31 190 ALA A O 1
ATOM 1403 N N . ALA A 1 191 ? 7.992 -13.526 11.553 1.00 93.06 191 ALA A N 1
ATOM 1404 C CA . ALA A 1 191 ? 9.376 -13.952 11.472 1.00 93.06 191 ALA A CA 1
ATOM 1405 C C . ALA A 1 191 ? 10.247 -13.033 12.338 1.00 93.06 191 ALA A C 1
ATOM 1407 O O . ALA A 1 191 ? 10.140 -11.808 12.289 1.00 93.06 191 ALA A O 1
ATOM 1408 N N . SER A 1 192 ? 11.191 -13.612 13.084 1.00 91.38 192 SER A N 1
ATOM 1409 C CA . SER A 1 192 ? 12.190 -12.825 13.823 1.00 91.38 192 SER A CA 1
ATOM 1410 C C . SER A 1 192 ? 13.075 -11.985 12.896 1.00 91.38 192 SER A C 1
ATOM 1412 O O . SER A 1 192 ? 13.719 -11.028 13.325 1.00 91.38 192 SER A O 1
ATOM 1414 N N . SER A 1 193 ? 13.157 -12.373 11.624 1.00 90.06 193 SER A N 1
ATOM 1415 C CA . SER A 1 193 ? 13.861 -11.662 10.562 1.00 90.06 193 SER A CA 1
ATOM 1416 C C . SER A 1 193 ? 13.103 -11.893 9.253 1.00 90.06 193 SER A C 1
ATOM 1418 O O . SER A 1 193 ? 13.284 -12.948 8.643 1.00 90.06 193 SER A O 1
ATOM 1420 N N . PRO A 1 194 ? 12.219 -10.961 8.852 1.00 88.94 194 PRO A N 1
ATOM 1421 C CA . PRO A 1 194 ? 11.511 -11.044 7.580 1.00 88.94 194 PRO A CA 1
ATOM 1422 C C . PRO A 1 194 ? 12.485 -11.146 6.406 1.00 88.94 194 PRO A C 1
ATOM 1424 O O . PRO A 1 194 ? 13.623 -10.670 6.489 1.00 88.94 194 PRO A O 1
ATOM 1427 N N . ALA A 1 195 ? 12.030 -11.753 5.312 1.00 89.25 195 ALA A N 1
ATOM 1428 C CA . ALA A 1 195 ? 12.853 -11.917 4.126 1.00 89.25 195 ALA A CA 1
ATOM 1429 C C . ALA A 1 195 ? 13.297 -10.558 3.553 1.00 89.25 195 ALA A C 1
ATOM 1431 O O . ALA A 1 195 ? 12.573 -9.556 3.579 1.00 89.25 195 ALA A O 1
ATOM 1432 N N . LEU A 1 196 ? 14.528 -10.532 3.049 1.00 91.50 196 LEU A N 1
ATOM 1433 C CA . LEU A 1 196 ? 15.107 -9.380 2.371 1.00 91.50 196 LEU A CA 1
ATOM 1434 C C . LEU A 1 196 ? 15.042 -9.585 0.861 1.00 91.50 196 LEU A C 1
ATOM 1436 O O . LEU A 1 196 ? 14.963 -10.712 0.369 1.00 91.50 196 LEU A O 1
ATOM 1440 N N . ARG A 1 197 ? 15.123 -8.481 0.119 1.00 89.69 197 ARG A N 1
ATOM 1441 C CA . ARG A 1 197 ? 15.221 -8.507 -1.336 1.00 89.69 197 ARG A CA 1
ATOM 1442 C C . ARG A 1 197 ? 16.427 -9.352 -1.749 1.00 89.69 197 ARG A C 1
ATOM 1444 O O . ARG A 1 197 ? 17.560 -9.004 -1.443 1.00 89.69 197 ARG A O 1
ATOM 1451 N N . ALA A 1 198 ? 16.184 -10.422 -2.498 1.00 87.69 198 ALA A N 1
ATOM 1452 C CA . ALA A 1 198 ? 17.255 -11.211 -3.098 1.00 87.69 198 ALA A CA 1
ATOM 1453 C C . ALA A 1 198 ? 17.917 -10.452 -4.262 1.00 87.69 198 ALA A C 1
ATOM 1455 O O . ALA A 1 198 ? 17.224 -9.784 -5.029 1.00 87.69 198 ALA A O 1
ATOM 1456 N N . ASP A 1 199 ? 19.221 -10.595 -4.485 1.00 84.25 199 ASP A N 1
ATOM 1457 C CA . ASP A 1 199 ? 19.876 -9.960 -5.644 1.00 84.25 199 ASP A CA 1
ATOM 1458 C C . ASP A 1 199 ? 19.347 -10.522 -6.967 1.00 84.25 199 ASP A C 1
ATOM 1460 O O . ASP A 1 199 ? 19.054 -9.789 -7.913 1.00 84.25 199 ASP A O 1
ATOM 1464 N N . THR A 1 200 ? 19.131 -11.836 -7.002 1.00 85.50 200 THR A N 1
ATOM 1465 C CA . THR A 1 200 ? 18.608 -12.566 -8.158 1.00 85.50 200 THR A CA 1
ATOM 1466 C C . THR A 1 200 ? 17.434 -13.450 -7.756 1.00 85.50 200 THR A C 1
ATOM 1468 O O . THR A 1 200 ? 17.316 -13.875 -6.607 1.00 85.50 200 THR A O 1
ATOM 1471 N N . ARG A 1 201 ? 16.543 -13.718 -8.713 1.00 91.06 201 ARG A N 1
ATOM 1472 C CA . ARG A 1 201 ? 15.452 -14.690 -8.586 1.00 91.06 201 ARG A CA 1
ATOM 1473 C C . ARG A 1 201 ? 15.476 -15.615 -9.806 1.00 91.06 201 ARG A C 1
ATOM 1475 O O . ARG A 1 201 ? 15.903 -15.165 -10.872 1.00 91.06 201 ARG A O 1
ATOM 1482 N N . PRO A 1 202 ? 15.056 -16.886 -9.670 1.00 95.88 202 PRO A N 1
ATOM 1483 C CA . PRO A 1 202 ? 14.909 -17.780 -10.813 1.00 95.88 202 PRO A CA 1
ATOM 1484 C C . PRO A 1 202 ? 14.032 -17.148 -11.898 1.00 95.88 202 PRO A C 1
ATOM 1486 O O . PRO A 1 202 ? 13.061 -16.462 -11.576 1.00 95.88 202 PRO A O 1
ATOM 1489 N N . MET A 1 203 ? 14.361 -17.404 -13.164 1.00 97.06 203 MET A N 1
ATOM 1490 C CA . MET A 1 203 ? 13.596 -16.940 -14.324 1.00 97.06 203 MET A CA 1
ATOM 1491 C C . MET A 1 203 ? 13.009 -18.129 -15.097 1.00 97.06 203 MET A C 1
ATOM 1493 O O . MET A 1 203 ? 13.564 -19.228 -15.055 1.00 97.06 203 MET A O 1
ATOM 1497 N N . GLN A 1 204 ? 11.896 -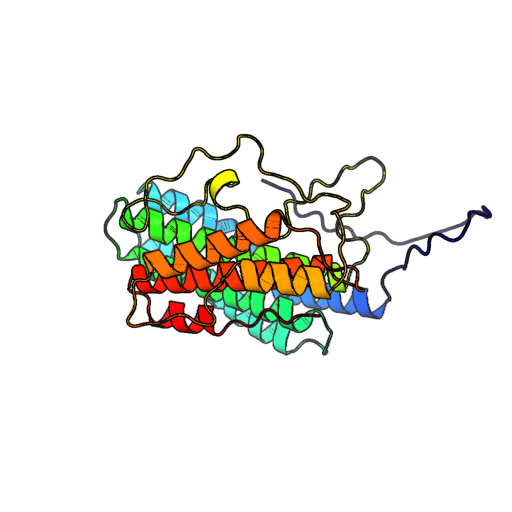17.913 -15.797 1.00 98.12 204 GLN A N 1
ATOM 1498 C CA . GLN A 1 204 ? 11.227 -18.900 -16.654 1.00 98.12 204 GLN A CA 1
ATOM 1499 C C . GLN A 1 204 ? 10.669 -18.252 -17.931 1.00 98.12 204 GLN A C 1
ATOM 1501 O O . GLN A 1 204 ? 10.427 -17.045 -17.933 1.00 98.12 204 GLN A O 1
ATOM 1506 N N . PRO A 1 205 ? 10.410 -19.015 -19.009 1.00 98.44 205 PRO A N 1
ATOM 1507 C CA . PRO A 1 205 ? 9.746 -18.491 -20.201 1.00 98.44 205 PRO A CA 1
ATOM 1508 C C . PRO A 1 205 ? 8.440 -17.753 -19.875 1.00 98.44 205 PRO A C 1
ATOM 1510 O O . PRO A 1 205 ? 7.679 -18.170 -19.003 1.00 98.44 205 PRO A O 1
ATOM 1513 N N . GLU A 1 206 ? 8.139 -16.676 -20.608 1.00 97.69 206 GLU A N 1
ATOM 1514 C CA . GLU A 1 206 ? 6.943 -15.855 -20.348 1.00 97.69 206 GLU A CA 1
ATOM 1515 C C . GLU A 1 206 ? 5.645 -16.674 -20.367 1.00 97.69 206 GLU A C 1
ATOM 1517 O O . GLU A 1 206 ? 4.765 -16.450 -19.539 1.00 97.69 206 GLU A O 1
ATOM 1522 N N . VAL A 1 207 ? 5.534 -17.649 -21.273 1.00 98.19 207 VAL A N 1
ATOM 1523 C CA . VAL A 1 207 ? 4.362 -18.531 -21.355 1.00 98.19 207 VAL A CA 1
ATOM 1524 C C . VAL A 1 207 ? 4.156 -19.343 -20.072 1.00 98.19 207 VAL A C 1
ATOM 1526 O O . VAL A 1 207 ? 3.026 -19.445 -19.602 1.00 98.19 207 VAL A O 1
ATOM 1529 N N . ASP A 1 208 ? 5.231 -19.842 -19.459 1.00 98.31 208 ASP A N 1
ATOM 1530 C CA . ASP A 1 208 ? 5.162 -20.614 -18.213 1.00 98.31 208 ASP A CA 1
ATOM 1531 C C . ASP A 1 208 ? 4.800 -19.706 -17.033 1.00 98.31 208 ASP A C 1
ATOM 1533 O O . ASP A 1 208 ? 4.004 -20.079 -16.170 1.00 98.31 208 ASP A O 1
ATOM 1537 N N . TRP A 1 209 ? 5.306 -18.469 -17.034 1.00 98.19 209 TRP A N 1
ATOM 1538 C CA . TRP A 1 209 ? 4.910 -17.468 -16.047 1.00 98.19 209 TRP A CA 1
ATOM 1539 C C . TRP A 1 209 ? 3.433 -17.080 -16.169 1.00 98.19 209 TRP A C 1
ATOM 1541 O O . TRP A 1 209 ? 2.749 -16.984 -15.154 1.00 98.19 209 TRP A O 1
ATOM 1551 N N . LEU A 1 210 ? 2.905 -16.907 -17.384 1.00 97.94 210 LEU A N 1
ATOM 1552 C CA . LEU A 1 210 ? 1.479 -16.631 -17.594 1.00 97.94 210 LEU A CA 1
ATOM 1553 C C . LEU A 1 210 ? 0.596 -17.792 -17.118 1.00 97.94 210 LEU A C 1
ATOM 1555 O O . LEU A 1 210 ? -0.434 -17.546 -16.493 1.00 97.94 210 LEU A O 1
ATOM 1559 N N . LEU A 1 211 ? 1.019 -19.040 -17.342 1.00 98.12 211 LEU A N 1
ATOM 1560 C CA . LEU A 1 211 ? 0.343 -20.217 -16.789 1.00 98.12 211 LEU A CA 1
ATOM 1561 C C . LEU A 1 211 ? 0.394 -20.233 -15.255 1.00 98.12 211 LEU A C 1
ATOM 1563 O O . LEU A 1 211 ? -0.601 -20.570 -14.619 1.00 98.12 211 LEU A O 1
ATOM 1567 N N . ALA A 1 212 ? 1.513 -19.828 -14.645 1.00 98.12 212 ALA A N 1
ATOM 1568 C CA . ALA A 1 212 ? 1.614 -19.686 -13.193 1.00 98.12 212 ALA A CA 1
ATOM 1569 C C . ALA A 1 212 ? 0.692 -18.577 -12.651 1.00 98.12 212 ALA A C 1
ATOM 1571 O O . ALA A 1 212 ? 0.067 -18.756 -11.607 1.00 98.12 212 ALA A O 1
ATOM 1572 N N . VAL A 1 213 ? 0.561 -17.456 -13.368 1.00 97.94 213 VAL A N 1
ATOM 1573 C CA . VAL A 1 213 ? -0.378 -16.371 -13.037 1.00 97.94 213 VAL A CA 1
ATOM 1574 C C . VAL A 1 213 ? -1.828 -16.851 -13.111 1.00 97.94 213 VAL A C 1
ATOM 1576 O O . VAL A 1 213 ? -2.606 -16.570 -12.202 1.00 97.94 213 VAL A O 1
ATOM 1579 N N . GLU A 1 214 ? -2.194 -17.590 -14.159 1.00 97.88 214 GLU A N 1
ATOM 1580 C CA . GLU A 1 214 ? -3.531 -18.180 -14.292 1.00 97.88 214 GLU A CA 1
ATOM 1581 C C . GLU A 1 214 ? -3.802 -19.200 -13.176 1.00 97.88 214 GLU A C 1
ATOM 1583 O O . GLU A 1 214 ? -4.842 -19.143 -12.518 1.00 97.88 214 GLU A O 1
ATOM 1588 N N . ALA A 1 215 ? -2.837 -20.080 -12.898 1.00 97.75 215 ALA A N 1
ATOM 1589 C CA . ALA A 1 215 ? -2.932 -21.086 -11.844 1.00 97.75 215 ALA A CA 1
ATOM 1590 C C . ALA A 1 215 ? -3.012 -20.483 -10.431 1.00 97.75 215 ALA A C 1
ATOM 1592 O O . ALA A 1 215 ? -3.613 -21.095 -9.548 1.00 97.75 215 ALA A O 1
ATOM 1593 N N . ALA A 1 216 ? -2.449 -19.289 -10.210 1.00 97.81 216 ALA A N 1
ATOM 1594 C CA . ALA A 1 216 ? -2.565 -18.569 -8.942 1.00 97.81 216 ALA A CA 1
ATOM 1595 C C . ALA A 1 216 ? -4.019 -18.165 -8.624 1.00 97.81 216 ALA A C 1
ATOM 1597 O O . ALA A 1 216 ? -4.351 -17.964 -7.458 1.00 97.81 216 ALA A O 1
ATOM 1598 N N . GLY A 1 217 ? -4.892 -18.067 -9.637 1.00 96.25 217 GLY A N 1
ATOM 1599 C CA . GLY A 1 217 ? -6.341 -17.974 -9.444 1.00 96.25 217 GLY A CA 1
ATOM 1600 C C . GLY A 1 217 ? -6.831 -16.690 -8.769 1.00 96.25 217 GLY A C 1
ATOM 1601 O O . GLY A 1 217 ? -7.888 -16.703 -8.135 1.00 96.25 217 GLY A O 1
ATOM 1602 N N . ALA A 1 218 ? -6.085 -15.585 -8.878 1.00 96.62 218 ALA A N 1
ATOM 1603 C CA . ALA A 1 218 ? -6.513 -14.302 -8.326 1.00 96.62 218 ALA A CA 1
ATOM 1604 C C . ALA A 1 218 ? -7.868 -13.872 -8.925 1.00 96.62 218 ALA A C 1
ATOM 1606 O O . ALA A 1 218 ? -8.036 -13.918 -10.149 1.00 96.62 218 ALA A O 1
ATOM 1607 N N . PRO A 1 219 ? -8.830 -13.395 -8.114 1.00 95.62 219 PRO A N 1
ATOM 1608 C CA . PRO A 1 219 ? -10.057 -12.825 -8.653 1.00 95.62 219 PRO A CA 1
ATOM 1609 C C . PRO A 1 219 ? -9.764 -11.619 -9.563 1.00 95.62 219 PRO A C 1
ATOM 1611 O O . PRO A 1 219 ? -8.835 -10.848 -9.337 1.00 95.62 219 PRO A O 1
ATOM 1614 N N . ASN A 1 220 ? -10.579 -11.417 -10.599 1.00 89.50 220 ASN A N 1
ATOM 1615 C CA . ASN A 1 220 ? -10.367 -10.310 -11.543 1.00 89.50 220 ASN A CA 1
ATOM 1616 C C . ASN A 1 220 ? -10.706 -8.932 -10.943 1.00 89.50 220 ASN A C 1
ATOM 1618 O O . ASN A 1 220 ? -10.153 -7.904 -11.341 1.00 89.50 220 ASN A O 1
ATOM 1622 N N . ARG A 1 221 ? -11.670 -8.896 -10.022 1.00 93.06 221 ARG A N 1
ATOM 1623 C CA . ARG A 1 221 ? -12.175 -7.690 -9.357 1.00 93.06 221 ARG A CA 1
ATOM 1624 C C . ARG A 1 221 ? -12.788 -8.059 -8.017 1.00 93.06 221 ARG A C 1
ATOM 1626 O O . ARG A 1 221 ? -13.067 -9.232 -7.775 1.00 93.06 221 ARG A O 1
ATOM 1633 N N . ILE A 1 222 ? -13.021 -7.057 -7.184 1.00 94.75 222 ILE A N 1
ATOM 1634 C CA . ILE A 1 222 ? -13.785 -7.235 -5.954 1.00 94.75 222 ILE A CA 1
ATOM 1635 C C . ILE A 1 222 ? -15.269 -7.331 -6.300 1.00 94.75 222 ILE A C 1
ATOM 1637 O O . ILE A 1 222 ? -15.800 -6.529 -7.071 1.00 94.75 222 ILE A O 1
ATOM 1641 N N . ASP A 1 223 ? -15.921 -8.339 -5.739 1.00 96.12 223 ASP A N 1
ATOM 1642 C CA . ASP A 1 223 ? -17.367 -8.461 -5.669 1.00 96.12 223 ASP A CA 1
ATOM 1643 C C . ASP A 1 223 ? -17.851 -7.794 -4.377 1.00 96.12 223 ASP A C 1
ATOM 1645 O O . ASP A 1 223 ? -17.650 -8.319 -3.279 1.00 96.12 223 ASP A O 1
ATOM 1649 N N . PHE A 1 224 ? -18.448 -6.608 -4.508 1.00 94.44 224 PHE A N 1
ATOM 1650 C CA . PHE A 1 224 ? -18.910 -5.802 -3.374 1.00 94.44 224 PHE A CA 1
ATOM 1651 C C . PHE A 1 224 ? -20.167 -6.350 -2.687 1.00 94.44 224 PHE A C 1
ATOM 1653 O O . PHE A 1 224 ? -20.540 -5.844 -1.632 1.00 94.44 224 PHE A O 1
ATOM 1660 N N . ASP A 1 225 ? -20.763 -7.407 -3.240 1.00 95.19 225 ASP A N 1
ATOM 1661 C CA . ASP A 1 225 ? -21.883 -8.131 -2.636 1.00 95.19 225 ASP A CA 1
ATOM 1662 C C . ASP A 1 225 ? -21.448 -9.490 -2.043 1.00 95.19 225 ASP A C 1
ATOM 1664 O O . ASP A 1 225 ? -22.270 -10.238 -1.509 1.00 95.19 225 ASP A O 1
ATOM 1668 N N . GLY A 1 226 ? -20.159 -9.831 -2.156 1.00 93.94 226 GLY A N 1
ATOM 1669 C CA . GLY A 1 226 ? -19.611 -11.136 -1.796 1.00 93.94 226 GLY A CA 1
ATOM 1670 C C . GLY A 1 226 ? -19.009 -11.224 -0.391 1.00 93.94 226 GLY A C 1
ATOM 1671 O O . GLY A 1 226 ? -19.042 -10.297 0.415 1.00 93.94 226 GLY A O 1
ATOM 1672 N N . ASP A 1 227 ? -18.390 -12.371 -0.106 1.00 97.38 227 ASP A N 1
ATOM 1673 C CA . ASP A 1 227 ? -17.610 -12.576 1.117 1.00 97.38 227 ASP A CA 1
ATOM 1674 C C . ASP A 1 227 ? -16.251 -11.872 0.997 1.00 97.38 227 ASP A C 1
ATOM 1676 O O . ASP A 1 227 ? -15.334 -12.335 0.309 1.00 97.38 227 ASP A O 1
ATOM 1680 N N . PHE A 1 228 ? -16.124 -10.722 1.655 1.00 97.94 228 PHE A N 1
ATOM 1681 C CA . PHE A 1 228 ? -14.898 -9.930 1.644 1.00 97.94 228 PHE A CA 1
ATOM 1682 C C . PHE A 1 228 ? -13.698 -10.637 2.279 1.00 97.94 228 PHE A C 1
ATOM 1684 O O . PHE A 1 228 ? -12.573 -10.442 1.815 1.00 97.94 228 PHE A O 1
ATOM 1691 N N . ALA A 1 229 ? -13.911 -11.467 3.304 1.00 97.56 229 ALA A N 1
ATOM 1692 C CA . ALA A 1 229 ? -12.823 -12.198 3.945 1.00 97.56 229 ALA A CA 1
ATOM 1693 C C . ALA A 1 229 ? -12.267 -13.262 2.992 1.00 97.56 229 ALA A C 1
ATOM 1695 O O . ALA A 1 229 ? -11.053 -13.331 2.783 1.00 97.56 229 ALA A O 1
ATOM 1696 N N . ALA A 1 230 ? -13.150 -14.029 2.346 1.00 98.00 230 ALA A N 1
ATOM 1697 C CA . ALA A 1 230 ? -12.758 -15.024 1.351 1.00 98.00 230 ALA A CA 1
ATOM 1698 C C . ALA A 1 230 ? -12.033 -14.388 0.152 1.00 98.00 230 ALA A C 1
ATOM 1700 O O . ALA A 1 230 ? -11.003 -14.898 -0.290 1.00 98.00 230 ALA A O 1
ATOM 1701 N N . GLN A 1 231 ? -12.520 -13.246 -0.344 1.00 98.19 231 GLN A N 1
ATOM 1702 C CA . GLN A 1 231 ? -11.867 -12.518 -1.436 1.00 98.19 231 GLN A CA 1
ATOM 1703 C C . GLN A 1 231 ? -10.477 -12.007 -1.051 1.00 98.19 231 GLN A C 1
ATOM 1705 O O . GLN A 1 231 ? -9.528 -12.190 -1.813 1.00 98.19 231 GLN A O 1
ATOM 1710 N N . ALA A 1 232 ? -10.332 -11.404 0.133 1.00 98.38 232 ALA A N 1
ATOM 1711 C CA . ALA A 1 232 ? -9.035 -10.944 0.618 1.00 98.38 232 ALA A CA 1
ATOM 1712 C C . ALA A 1 232 ? -8.032 -12.103 0.728 1.00 98.38 232 ALA A C 1
ATOM 1714 O O . ALA A 1 232 ? -6.907 -11.986 0.239 1.00 98.38 232 ALA A O 1
ATOM 1715 N N . ARG A 1 233 ? -8.454 -13.245 1.295 1.00 98.38 233 ARG A N 1
ATOM 1716 C CA . ARG A 1 233 ? -7.632 -14.464 1.366 1.00 98.38 233 ARG A CA 1
ATOM 1717 C C . ARG A 1 233 ? -7.233 -14.967 -0.024 1.00 98.38 233 ARG A C 1
ATOM 1719 O O . ARG A 1 233 ? -6.080 -15.337 -0.210 1.00 98.38 233 ARG A O 1
ATOM 1726 N N . ALA A 1 234 ? -8.135 -14.934 -1.007 1.00 98.44 234 ALA A N 1
ATOM 1727 C CA . ALA A 1 234 ? -7.837 -15.369 -2.374 1.00 98.44 234 ALA A CA 1
ATOM 1728 C C . ALA A 1 234 ? -6.740 -14.519 -3.045 1.00 98.44 234 ALA A C 1
ATOM 1730 O O . ALA A 1 234 ? -5.830 -15.068 -3.663 1.00 98.44 234 ALA A O 1
ATOM 1731 N N . TYR A 1 235 ? -6.770 -13.192 -2.885 1.00 98.56 235 TYR A N 1
ATOM 1732 C CA . TYR A 1 235 ? -5.719 -12.312 -3.416 1.00 98.56 235 TYR A CA 1
ATOM 1733 C C . TYR A 1 235 ? -4.359 -12.502 -2.728 1.00 98.56 235 TYR A C 1
ATOM 1735 O O . TYR A 1 235 ? -3.320 -12.469 -3.396 1.00 98.56 235 TYR A O 1
ATOM 1743 N N . VAL A 1 236 ? -4.352 -12.706 -1.405 1.00 98.12 236 VAL A N 1
ATOM 1744 C CA . VAL A 1 236 ? -3.122 -13.017 -0.656 1.00 98.12 236 VAL A CA 1
ATOM 1745 C C . VAL A 1 236 ? -2.567 -14.370 -1.104 1.00 98.12 236 VAL A C 1
ATOM 1747 O O . VAL A 1 236 ? -1.398 -14.456 -1.466 1.00 98.12 236 VAL A O 1
ATOM 1750 N N . ALA A 1 237 ? -3.408 -15.404 -1.190 1.00 97.94 237 ALA A N 1
ATOM 1751 C CA . ALA A 1 237 ? -3.002 -16.732 -1.644 1.00 97.94 237 ALA A CA 1
ATOM 1752 C C . ALA A 1 237 ? -2.422 -16.712 -3.068 1.00 97.94 237 ALA A C 1
ATOM 1754 O O . ALA A 1 237 ? -1.387 -17.329 -3.313 1.00 97.94 237 ALA A O 1
ATOM 1755 N N . ALA A 1 238 ? -3.029 -15.959 -3.991 1.00 98.19 238 ALA A N 1
ATOM 1756 C CA . ALA A 1 238 ? -2.500 -15.800 -5.343 1.00 98.19 238 ALA A CA 1
ATOM 1757 C C . ALA A 1 238 ? -1.137 -15.084 -5.359 1.00 98.19 238 ALA A C 1
ATOM 1759 O O . ALA A 1 238 ? -0.226 -15.475 -6.093 1.00 98.19 238 ALA A O 1
ATOM 1760 N N . THR A 1 239 ? -0.971 -14.060 -4.514 1.00 98.12 239 THR A N 1
ATOM 1761 C CA . THR A 1 239 ? 0.314 -13.372 -4.329 1.00 98.12 239 THR A CA 1
ATOM 1762 C C . THR A 1 239 ? 1.404 -14.329 -3.853 1.00 98.12 239 THR A C 1
ATOM 1764 O O . THR A 1 239 ? 2.496 -14.330 -4.425 1.00 98.12 239 THR A O 1
ATOM 1767 N N . GLU A 1 240 ? 1.109 -15.166 -2.858 1.00 97.12 240 GLU A N 1
ATOM 1768 C CA . GLU A 1 240 ? 2.063 -16.134 -2.308 1.00 97.12 240 GLU A CA 1
ATOM 1769 C C . GLU A 1 240 ? 2.362 -17.292 -3.268 1.00 97.12 240 GLU A C 1
ATOM 1771 O O . GLU A 1 240 ? 3.514 -17.720 -3.392 1.00 97.12 240 GLU A O 1
ATOM 1776 N N . ALA A 1 241 ? 1.364 -17.754 -4.027 1.00 97.38 241 ALA A N 1
ATOM 1777 C CA . ALA A 1 241 ? 1.575 -18.728 -5.094 1.00 97.38 241 ALA A CA 1
ATOM 1778 C C . ALA A 1 241 ? 2.590 -18.202 -6.124 1.00 97.38 241 ALA A C 1
ATOM 1780 O O . ALA A 1 241 ? 3.524 -18.912 -6.499 1.00 97.38 241 ALA A O 1
ATOM 1781 N N . LEU A 1 242 ? 2.463 -16.930 -6.521 1.00 96.69 242 LEU A N 1
ATOM 1782 C CA . LEU A 1 242 ? 3.372 -16.310 -7.484 1.00 96.69 242 LEU A CA 1
ATOM 1783 C C . LEU A 1 242 ? 4.716 -15.874 -6.865 1.00 96.69 242 LEU A C 1
ATOM 1785 O O . LEU A 1 242 ? 5.712 -15.803 -7.582 1.00 96.69 242 LEU A O 1
ATOM 1789 N N . ARG A 1 243 ? 4.797 -15.620 -5.547 1.00 94.81 243 ARG A N 1
ATOM 1790 C CA . ARG A 1 243 ? 6.074 -15.347 -4.847 1.00 94.81 243 ARG A CA 1
ATOM 1791 C C . ARG A 1 243 ? 7.058 -16.506 -5.016 1.00 94.81 243 ARG A C 1
ATOM 1793 O O . ARG A 1 243 ? 8.248 -16.272 -5.231 1.00 94.81 243 ARG A O 1
ATOM 1800 N N . ASN A 1 244 ? 6.546 -17.732 -4.965 1.00 91.31 244 ASN A N 1
ATOM 1801 C CA . ASN A 1 244 ? 7.333 -18.958 -5.078 1.00 91.31 244 ASN A CA 1
ATOM 1802 C C . ASN A 1 244 ? 7.618 -19.383 -6.530 1.00 91.31 244 ASN A C 1
ATOM 1804 O O . ASN A 1 244 ? 8.422 -20.287 -6.756 1.00 91.31 244 ASN A O 1
ATOM 1808 N N . ALA A 1 245 ? 6.987 -18.741 -7.518 1.00 96.12 245 ALA A N 1
ATOM 1809 C CA . ALA A 1 245 ? 7.226 -19.010 -8.930 1.00 96.12 245 ALA A CA 1
ATOM 1810 C C . ALA A 1 245 ? 8.440 -18.214 -9.463 1.00 96.12 245 ALA A C 1
ATOM 1812 O O . ALA A 1 245 ? 8.681 -17.087 -9.015 1.00 96.12 245 ALA A O 1
ATOM 1813 N N . PRO A 1 246 ? 9.190 -18.753 -10.445 1.00 97.50 246 PRO A N 1
ATOM 1814 C CA . PRO A 1 246 ? 10.193 -17.983 -11.176 1.00 97.50 246 PRO A CA 1
ATOM 1815 C C . PRO A 1 246 ? 9.583 -16.759 -11.887 1.00 97.50 246 PRO A C 1
ATOM 1817 O O . PRO A 1 246 ? 8.439 -16.788 -12.346 1.00 97.50 246 PRO A O 1
ATOM 1820 N N . ASP A 1 247 ? 10.354 -15.684 -12.016 1.00 97.38 247 ASP A N 1
ATOM 1821 C CA . ASP A 1 247 ? 9.946 -14.479 -12.748 1.00 97.38 247 ASP A CA 1
ATOM 1822 C C . ASP A 1 247 ? 10.004 -14.707 -14.275 1.00 97.38 247 ASP A C 1
ATOM 1824 O O . ASP A 1 247 ? 10.729 -15.591 -14.732 1.00 97.38 247 ASP A O 1
ATOM 1828 N N . PRO A 1 248 ? 9.267 -13.948 -15.106 1.00 97.75 248 PRO A N 1
ATOM 1829 C CA . PRO A 1 248 ? 9.326 -14.133 -16.552 1.00 97.75 248 PRO A CA 1
ATOM 1830 C C . PRO A 1 248 ? 10.680 -13.659 -17.105 1.00 97.75 248 PRO A C 1
ATOM 1832 O O . PRO A 1 248 ? 11.169 -12.590 -16.741 1.00 97.75 248 PRO A O 1
ATOM 1835 N N . ASP A 1 249 ? 11.262 -14.431 -18.019 1.00 97.00 249 ASP A N 1
ATOM 1836 C CA . ASP A 1 249 ? 12.527 -14.146 -18.706 1.00 97.00 249 ASP A CA 1
ATOM 1837 C C . ASP A 1 249 ? 12.312 -13.146 -19.853 1.00 97.00 249 ASP A C 1
ATOM 1839 O O . ASP A 1 249 ? 12.404 -13.449 -21.042 1.00 97.00 249 ASP A O 1
ATOM 1843 N N . VAL A 1 250 ? 11.916 -11.936 -19.469 1.00 95.25 250 VAL A N 1
ATOM 1844 C CA . VAL A 1 250 ? 11.744 -10.776 -20.346 1.00 95.25 250 VAL A CA 1
ATOM 1845 C C . VAL A 1 250 ? 12.379 -9.557 -19.679 1.00 95.25 250 VAL A C 1
ATOM 1847 O O . VAL A 1 250 ? 12.500 -9.524 -18.448 1.00 95.25 250 VAL A O 1
ATOM 1850 N N . PRO A 1 251 ? 12.769 -8.517 -20.439 1.00 91.62 251 PRO A N 1
ATOM 1851 C CA . PRO A 1 251 ? 13.243 -7.270 -19.847 1.00 91.62 251 PRO A CA 1
ATOM 1852 C C . PRO A 1 251 ? 12.255 -6.742 -18.794 1.00 91.62 251 PRO A C 1
ATOM 1854 O O . PRO A 1 251 ? 11.076 -6.555 -19.079 1.00 91.62 251 PRO A O 1
ATOM 1857 N N . GLY A 1 252 ? 12.727 -6.545 -17.559 1.00 89.12 252 GLY A N 1
ATOM 1858 C CA . GLY A 1 252 ? 11.886 -6.092 -16.444 1.00 89.12 252 GLY A CA 1
ATOM 1859 C C . GLY A 1 252 ? 10.959 -7.159 -15.844 1.00 89.12 252 GLY A C 1
ATOM 1860 O O . GLY A 1 252 ? 10.065 -6.816 -15.075 1.00 89.12 252 GLY A O 1
ATOM 1861 N N . GLY A 1 253 ? 11.153 -8.448 -16.138 1.00 93.56 253 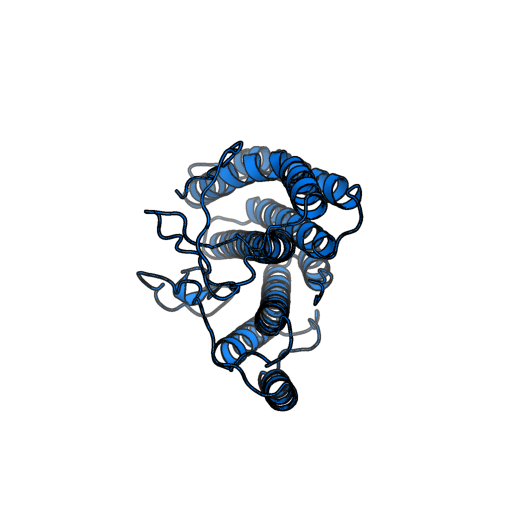GLY A N 1
ATOM 1862 C CA . GLY A 1 253 ? 10.238 -9.507 -15.705 1.00 93.56 253 GLY A CA 1
ATOM 1863 C C . GLY A 1 253 ? 10.003 -9.593 -14.193 1.00 93.56 253 GLY A C 1
ATOM 1864 O O . GLY A 1 253 ? 8.858 -9.692 -13.750 1.00 93.56 253 GLY A O 1
ATOM 1865 N N . ARG A 1 254 ? 11.060 -9.444 -13.383 1.00 92.69 254 ARG A N 1
ATOM 1866 C CA . ARG A 1 254 ? 10.958 -9.339 -11.913 1.00 92.69 254 ARG A CA 1
ATOM 1867 C C . ARG A 1 254 ? 10.056 -8.189 -11.469 1.00 92.69 254 ARG A C 1
ATOM 1869 O O . ARG A 1 254 ? 9.254 -8.340 -10.552 1.00 92.69 254 ARG A O 1
ATOM 1876 N N . GLU A 1 255 ? 10.191 -7.044 -12.127 1.00 92.25 255 GLU A N 1
ATOM 1877 C CA . GLU A 1 255 ? 9.432 -5.835 -11.819 1.00 92.25 255 GLU A CA 1
ATOM 1878 C C . GLU A 1 255 ? 7.956 -6.017 -12.194 1.00 92.25 255 GLU A C 1
ATOM 1880 O O . GLU A 1 255 ? 7.072 -5.776 -11.376 1.00 92.25 255 GLU A O 1
ATOM 1885 N N . ARG A 1 256 ? 7.679 -6.594 -13.370 1.00 94.50 256 ARG A N 1
ATOM 1886 C CA . ARG A 1 256 ? 6.324 -6.983 -13.790 1.00 94.50 256 ARG A CA 1
ATOM 1887 C C . ARG A 1 256 ? 5.661 -7.958 -12.808 1.00 94.50 256 ARG A C 1
ATOM 1889 O O . ARG A 1 256 ? 4.500 -7.774 -12.446 1.00 94.50 256 ARG A O 1
ATOM 1896 N N . SER A 1 257 ? 6.401 -8.965 -12.343 1.00 96.12 257 SER A N 1
ATOM 1897 C CA . SER A 1 257 ? 5.947 -9.928 -11.332 1.00 96.12 257 SER A CA 1
ATOM 1898 C C . SER A 1 257 ? 5.647 -9.261 -9.983 1.00 96.12 257 SER A C 1
ATOM 1900 O O . SER A 1 257 ? 4.626 -9.550 -9.354 1.00 96.12 257 SER A O 1
ATOM 1902 N N . ALA A 1 258 ? 6.493 -8.328 -9.538 1.00 95.81 258 ALA A N 1
ATOM 1903 C CA . ALA A 1 258 ? 6.259 -7.560 -8.317 1.00 95.81 258 ALA A CA 1
ATOM 1904 C C . ALA A 1 258 ? 5.025 -6.647 -8.426 1.00 95.81 258 ALA A C 1
ATOM 1906 O O . ALA A 1 258 ? 4.192 -6.645 -7.523 1.00 95.81 258 ALA A O 1
ATOM 1907 N N . VAL A 1 259 ? 4.865 -5.923 -9.538 1.00 96.62 259 VAL A N 1
ATOM 1908 C CA . VAL A 1 259 ? 3.718 -5.031 -9.790 1.00 96.62 259 VAL A CA 1
ATOM 1909 C C . VAL A 1 259 ? 2.389 -5.777 -9.761 1.00 96.62 259 VAL A C 1
ATOM 1911 O O . VAL A 1 259 ? 1.427 -5.300 -9.153 1.00 96.62 259 VAL A O 1
ATOM 1914 N N . LEU A 1 260 ? 2.329 -6.956 -10.384 1.00 97.50 260 LEU A N 1
ATOM 1915 C CA . LEU A 1 260 ? 1.125 -7.781 -10.382 1.00 97.50 260 LEU A CA 1
ATOM 1916 C C . LEU A 1 260 ? 0.739 -8.199 -8.957 1.00 97.50 260 LEU A C 1
ATOM 1918 O O . LEU A 1 260 ? -0.401 -7.998 -8.539 1.00 97.50 260 LEU A O 1
ATOM 1922 N N . ARG A 1 261 ? 1.707 -8.704 -8.186 1.00 97.88 261 ARG A N 1
ATOM 1923 C CA . ARG A 1 261 ? 1.495 -9.114 -6.793 1.00 97.88 261 ARG A CA 1
ATOM 1924 C C . ARG A 1 261 ? 1.105 -7.943 -5.889 1.00 97.88 261 ARG A C 1
ATOM 1926 O O . ARG A 1 261 ? 0.154 -8.060 -5.126 1.00 97.88 261 ARG A O 1
ATOM 1933 N N . LEU A 1 262 ? 1.761 -6.787 -6.016 1.00 98.31 262 LEU A N 1
ATOM 1934 C CA . LEU A 1 262 ? 1.360 -5.570 -5.298 1.00 98.31 262 LEU A CA 1
ATOM 1935 C C . LEU A 1 262 ? -0.080 -5.169 -5.638 1.00 98.31 262 LEU A C 1
ATOM 1937 O O . LEU A 1 262 ? -0.838 -4.812 -4.742 1.00 98.31 262 LEU A O 1
ATOM 1941 N N . SER A 1 263 ? -0.482 -5.278 -6.907 1.00 98.06 263 SER A N 1
ATOM 1942 C CA . SER A 1 263 ? -1.854 -4.968 -7.332 1.00 98.06 263 SER A CA 1
ATOM 1943 C C . SER A 1 263 ? -2.879 -5.907 -6.691 1.00 98.06 263 SER A C 1
ATOM 1945 O O . SER A 1 263 ? -3.947 -5.460 -6.275 1.00 98.06 263 SER A O 1
ATOM 1947 N N . TRP A 1 264 ? -2.561 -7.198 -6.559 1.00 98.44 264 TRP A N 1
ATOM 1948 C CA . TRP A 1 264 ? -3.406 -8.144 -5.829 1.00 98.44 264 TRP A CA 1
ATOM 1949 C C . TRP A 1 264 ? -3.467 -7.837 -4.333 1.00 98.44 264 TRP A C 1
ATOM 1951 O O . TRP A 1 264 ? -4.556 -7.868 -3.770 1.00 98.44 264 TRP A O 1
ATOM 1961 N N . LEU A 1 265 ? -2.357 -7.463 -3.691 1.00 98.56 265 LEU A N 1
ATOM 1962 C CA . LEU A 1 265 ? -2.383 -7.072 -2.277 1.00 98.56 265 LEU A CA 1
ATOM 1963 C C . LEU A 1 265 ? -3.183 -5.783 -2.030 1.00 98.56 265 LEU A C 1
ATOM 1965 O O . LEU A 1 265 ? -3.913 -5.712 -1.045 1.00 98.56 265 LEU A O 1
ATOM 1969 N N . VAL A 1 266 ? -3.136 -4.803 -2.941 1.00 98.62 266 VAL A N 1
ATOM 1970 C CA . VAL A 1 266 ? -4.019 -3.622 -2.877 1.00 98.62 266 VAL A CA 1
ATOM 1971 C C . VAL A 1 266 ? -5.492 -4.039 -2.954 1.00 98.62 266 VAL A C 1
ATOM 1973 O O . VAL A 1 266 ? -6.309 -3.544 -2.179 1.00 98.62 266 VAL A O 1
ATOM 1976 N N . LYS A 1 267 ? -5.842 -4.995 -3.826 1.00 98.50 267 LYS A N 1
ATOM 1977 C CA . LYS A 1 267 ? -7.206 -5.552 -3.900 1.00 98.50 267 LYS A CA 1
ATOM 1978 C C . LYS A 1 267 ? -7.589 -6.351 -2.651 1.00 98.50 267 LYS A C 1
ATOM 1980 O O . LYS A 1 267 ? -8.737 -6.279 -2.214 1.00 98.50 267 LYS A O 1
ATOM 1985 N N . ALA A 1 268 ? -6.644 -7.064 -2.040 1.00 98.56 268 ALA A N 1
ATOM 1986 C CA . ALA A 1 268 ? -6.867 -7.730 -0.761 1.00 98.56 268 ALA A CA 1
ATOM 1987 C C . ALA A 1 268 ? -7.238 -6.712 0.328 1.00 98.56 268 ALA A C 1
ATOM 1989 O O . ALA A 1 268 ? -8.235 -6.891 1.028 1.00 98.56 268 ALA A O 1
ATOM 1990 N N . ASP A 1 269 ? -6.494 -5.608 0.428 1.00 98.62 269 ASP A N 1
ATOM 1991 C CA . ASP A 1 269 ? -6.762 -4.552 1.409 1.00 98.62 269 ASP A CA 1
ATOM 1992 C C . ASP A 1 269 ? -8.013 -3.727 1.087 1.00 98.62 269 ASP A C 1
ATOM 1994 O O . ASP A 1 269 ? -8.707 -3.291 2.004 1.00 98.62 269 ASP A O 1
ATOM 1998 N N . ALA A 1 270 ? -8.378 -3.585 -0.185 1.00 98.56 270 ALA A N 1
ATOM 1999 C CA . ALA A 1 270 ? -9.673 -3.046 -0.580 1.00 98.56 270 ALA A CA 1
ATOM 2000 C C . ALA A 1 270 ? -10.833 -3.931 -0.085 1.00 98.56 270 ALA A C 1
ATOM 2002 O O . ALA A 1 270 ? -11.787 -3.418 0.501 1.00 98.56 270 ALA A O 1
ATOM 2003 N N . ALA A 1 271 ? -10.737 -5.258 -0.227 1.00 98.56 271 ALA A N 1
ATOM 2004 C CA . ALA A 1 271 ? -11.739 -6.176 0.316 1.00 98.56 271 ALA A CA 1
ATOM 2005 C C . ALA A 1 271 ? -11.800 -6.092 1.854 1.00 98.56 271 ALA A C 1
ATOM 2007 O O . ALA A 1 271 ? -12.886 -6.033 2.426 1.00 98.56 271 ALA A O 1
ATOM 2008 N N . ARG A 1 272 ? -10.654 -5.973 2.538 1.00 98.50 272 ARG A N 1
ATOM 2009 C CA . ARG A 1 272 ? -10.608 -5.755 3.998 1.00 98.50 272 ARG A CA 1
ATOM 2010 C C . ARG A 1 272 ? -11.201 -4.411 4.423 1.00 98.50 272 ARG A C 1
ATOM 2012 O O . ARG A 1 272 ? -11.890 -4.350 5.438 1.00 98.50 272 ARG A O 1
ATOM 2019 N N . ALA A 1 273 ? -10.996 -3.348 3.648 1.00 98.56 273 ALA A N 1
ATOM 2020 C CA . ALA A 1 273 ? -11.652 -2.066 3.886 1.00 98.56 273 ALA A CA 1
ATOM 2021 C C . ALA A 1 273 ? -13.179 -2.194 3.765 1.00 98.56 273 ALA A C 1
ATOM 2023 O O . ALA A 1 273 ? -13.905 -1.671 4.610 1.00 98.56 273 ALA A O 1
ATOM 2024 N N . ALA A 1 274 ? -13.675 -2.946 2.777 1.00 98.25 274 ALA A N 1
ATOM 2025 C CA . ALA A 1 274 ? -15.103 -3.222 2.634 1.00 98.25 274 ALA A CA 1
ATOM 2026 C C . ALA A 1 274 ? -15.648 -4.078 3.792 1.00 98.25 274 ALA A C 1
ATOM 2028 O O . ALA A 1 274 ? -16.710 -3.764 4.328 1.00 98.25 274 ALA A O 1
ATOM 2029 N N . GLN A 1 275 ? -14.892 -5.083 4.251 1.00 97.94 275 GLN A N 1
ATOM 2030 C CA . GLN A 1 275 ? -15.215 -5.881 5.442 1.00 97.94 275 GLN A CA 1
ATOM 2031 C C . GLN A 1 275 ? -15.343 -5.018 6.708 1.00 97.94 275 GLN A C 1
ATOM 2033 O O . GLN A 1 275 ? -16.219 -5.262 7.534 1.00 97.94 275 GLN A O 1
ATOM 2038 N N . ALA A 1 276 ? -14.509 -3.983 6.841 1.00 97.75 276 ALA A N 1
ATOM 2039 C CA . ALA A 1 276 ? -14.591 -2.994 7.917 1.00 97.75 276 ALA A CA 1
ATOM 2040 C C . ALA A 1 276 ? -15.747 -1.981 7.744 1.00 97.75 276 ALA A C 1
ATOM 2042 O O . ALA A 1 276 ? -15.928 -1.101 8.586 1.00 97.75 276 ALA A O 1
ATOM 2043 N N . GLY A 1 277 ? -16.528 -2.075 6.661 1.00 97.75 277 GLY A N 1
ATOM 2044 C CA . GLY A 1 277 ? -17.629 -1.164 6.338 1.00 97.75 277 GLY A CA 1
ATOM 2045 C C . GLY A 1 277 ? -17.205 0.126 5.625 1.00 97.75 277 GLY A C 1
ATOM 2046 O O . GLY A 1 277 ? -18.023 1.031 5.462 1.00 97.75 277 GLY A O 1
ATOM 2047 N N . PHE A 1 278 ? -15.951 0.240 5.178 1.00 97.94 278 PHE A N 1
ATOM 2048 C CA . PHE A 1 278 ? -15.412 1.422 4.491 1.00 97.94 278 PHE A CA 1
ATOM 2049 C C . PHE A 1 278 ? -15.534 1.291 2.967 1.00 97.94 278 PHE A C 1
ATOM 2051 O O . PHE A 1 278 ? -14.541 1.291 2.239 1.00 97.94 278 PHE A O 1
ATOM 2058 N N . VAL A 1 279 ? -16.765 1.142 2.476 1.00 97.50 279 VAL A N 1
ATOM 2059 C CA . VAL A 1 279 ? -17.057 0.828 1.063 1.00 97.50 279 VAL A CA 1
ATOM 2060 C C . VAL A 1 279 ? -16.499 1.882 0.094 1.00 97.50 279 VAL A C 1
ATOM 2062 O O . VAL A 1 279 ? -15.988 1.537 -0.969 1.00 97.50 279 VAL A O 1
ATOM 2065 N N . ASP A 1 280 ? -16.523 3.163 0.467 1.00 98.00 280 ASP A N 1
ATOM 2066 C CA . ASP A 1 280 ? -15.937 4.257 -0.317 1.00 98.00 280 ASP A CA 1
ATOM 2067 C C . ASP A 1 280 ? -14.416 4.111 -0.475 1.00 98.00 280 ASP A C 1
ATOM 2069 O O . ASP A 1 280 ? -13.883 4.253 -1.576 1.00 98.00 280 ASP A O 1
ATOM 2073 N N . ILE A 1 281 ? -13.719 3.779 0.612 1.00 98.06 281 ILE A N 1
ATOM 2074 C CA . ILE A 1 281 ? -12.271 3.537 0.604 1.00 98.06 281 ILE A CA 1
ATOM 2075 C C . ILE A 1 281 ? -11.946 2.284 -0.214 1.00 98.06 281 ILE A C 1
ATOM 2077 O O . ILE A 1 281 ? -11.004 2.292 -1.003 1.00 98.06 281 ILE A O 1
ATOM 2081 N N . ALA A 1 282 ? -12.742 1.226 -0.067 1.00 98.12 282 ALA A N 1
ATOM 2082 C CA . ALA A 1 282 ? -12.567 -0.012 -0.813 1.00 98.12 282 ALA A CA 1
ATOM 2083 C C . ALA A 1 282 ? -12.678 0.202 -2.331 1.00 98.12 282 ALA A C 1
ATOM 2085 O O . ALA A 1 282 ? -11.834 -0.287 -3.081 1.00 98.12 282 ALA A O 1
ATOM 2086 N N . HIS A 1 283 ? -13.656 0.990 -2.789 1.00 97.81 283 HIS A N 1
ATOM 2087 C CA . HIS A 1 283 ? -13.755 1.378 -4.198 1.00 97.81 283 HIS A CA 1
ATOM 2088 C C . HIS A 1 283 ? -12.543 2.181 -4.676 1.00 97.81 283 HIS A C 1
ATOM 2090 O O . HIS A 1 283 ? -12.051 1.933 -5.776 1.00 97.81 283 HIS A O 1
ATOM 2096 N N . ASN A 1 284 ? -12.049 3.122 -3.866 1.00 97.81 284 ASN A N 1
ATOM 2097 C CA . ASN A 1 284 ? -10.868 3.903 -4.232 1.00 97.81 284 ASN A CA 1
ATOM 2098 C C . ASN A 1 284 ? -9.629 3.012 -4.355 1.00 97.81 284 ASN A C 1
ATOM 2100 O O . ASN A 1 284 ? -8.920 3.118 -5.348 1.00 97.81 284 ASN A O 1
ATOM 2104 N N . LEU A 1 285 ? -9.398 2.106 -3.397 1.00 97.94 285 LEU A N 1
ATOM 2105 C CA . LEU A 1 285 ? -8.282 1.158 -3.439 1.00 97.94 285 LEU A CA 1
ATOM 2106 C C . LEU A 1 285 ? -8.366 0.223 -4.659 1.00 97.94 285 LEU A C 1
ATOM 2108 O O . LEU A 1 285 ? -7.368 0.060 -5.355 1.00 97.94 285 LEU A O 1
ATOM 2112 N N . ASP A 1 286 ? -9.539 -0.340 -4.977 1.00 96.94 286 ASP A N 1
ATOM 2113 C CA . ASP A 1 286 ? -9.721 -1.203 -6.162 1.00 96.94 286 ASP A CA 1
ATOM 2114 C C . ASP A 1 286 ? -9.480 -0.459 -7.490 1.00 96.94 286 ASP A C 1
ATOM 2116 O O . ASP A 1 286 ? -9.071 -1.061 -8.487 1.00 96.94 286 ASP A O 1
ATOM 2120 N N . ALA A 1 287 ? -9.704 0.859 -7.501 1.00 96.94 287 ALA A N 1
ATOM 2121 C CA . ALA A 1 287 ? -9.464 1.717 -8.654 1.00 96.94 287 ALA A CA 1
ATOM 2122 C C . ALA A 1 287 ? -7.983 2.097 -8.847 1.00 96.94 287 ALA A C 1
ATOM 2124 O O . ALA A 1 287 ? -7.628 2.584 -9.928 1.00 96.94 287 ALA A O 1
ATOM 2125 N N . ILE A 1 288 ? -7.114 1.877 -7.850 1.00 96.75 288 ILE A N 1
ATOM 2126 C CA . ILE A 1 288 ? -5.678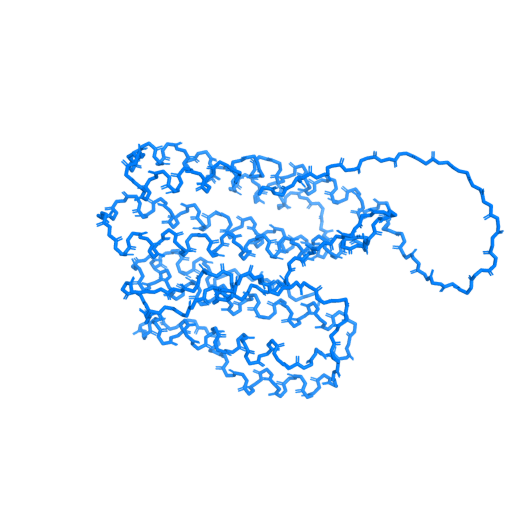 2.159 -7.966 1.00 96.75 288 ILE A CA 1
ATOM 2127 C C . ILE A 1 288 ? -5.062 1.196 -8.978 1.00 96.75 288 ILE A C 1
ATOM 2129 O O . ILE A 1 288 ? -5.045 -0.021 -8.805 1.00 96.75 288 ILE A O 1
ATOM 2133 N N . LYS A 1 289 ? -4.506 1.766 -10.048 1.00 95.19 289 LYS A N 1
ATOM 2134 C CA . LYS A 1 289 ? -3.773 1.024 -11.073 1.00 95.19 289 LYS A CA 1
ATOM 2135 C C . LYS A 1 289 ? -2.281 1.215 -10.852 1.00 95.19 289 LYS A C 1
ATOM 2137 O O . LYS A 1 289 ? -1.762 2.304 -11.087 1.00 95.19 289 LYS A O 1
ATOM 2142 N N . ILE A 1 290 ? -1.590 0.151 -10.459 1.00 92.94 290 ILE A N 1
ATOM 2143 C CA . ILE A 1 290 ? -0.127 0.117 -10.484 1.00 92.94 290 ILE A CA 1
ATOM 2144 C C . ILE A 1 290 ? 0.253 -0.276 -11.912 1.00 92.94 290 ILE A C 1
ATOM 2146 O O . ILE A 1 290 ? 0.014 -1.404 -12.341 1.00 92.94 290 ILE A O 1
ATOM 2150 N N . ALA A 1 291 ? 0.721 0.694 -12.697 1.00 83.12 291 ALA A N 1
ATOM 2151 C CA . ALA A 1 291 ? 1.027 0.459 -14.103 1.00 83.12 291 ALA A CA 1
ATOM 2152 C C . ALA A 1 291 ? 2.107 -0.623 -14.239 1.00 83.12 291 ALA A C 1
ATOM 2154 O O . ALA A 1 291 ? 3.113 -0.589 -13.534 1.00 83.12 291 ALA A O 1
ATOM 2155 N N . SER A 1 292 ? 1.907 -1.568 -15.159 1.00 69.25 292 SER A N 1
ATOM 2156 C CA . SER A 1 292 ? 3.008 -2.418 -15.609 1.00 69.25 292 SER A CA 1
ATOM 2157 C C . SER A 1 292 ? 3.928 -1.582 -16.508 1.00 69.25 292 SER A C 1
ATOM 2159 O O . SER A 1 292 ? 3.397 -0.856 -17.355 1.00 69.25 292 SER A O 1
ATOM 2161 N N . PRO A 1 293 ? 5.254 -1.622 -16.287 1.00 55.06 293 PRO A N 1
ATOM 2162 C CA . PRO A 1 293 ? 6.222 -0.936 -17.137 1.00 55.06 293 PRO A CA 1
ATOM 2163 C C . PRO A 1 293 ? 6.246 -1.498 -18.564 1.00 55.06 293 PRO A C 1
ATOM 2165 O O . PRO A 1 293 ? 5.834 -2.667 -18.757 1.00 55.06 293 PRO A O 1
#

Secondary structure (DSSP, 8-state):
-------------------------PPPHHHHHHHHHHHHHHHHHHHHHHHHHHHHHHHHTTSS-HHHHHHHHHHHHHHHHHHHHHHHTSPP-TTHHHHHHHHHHHHHHHHHHHHHTTSPSSHHHHHHHHHHHHHHHHHHHHHHHHHHHH-TTTTPPBTTB---PBPSS--TTTTT----TTTSSPPPPPPSSPPBPPS---EE-HHHHHHHHHHHT--SS--TTS-HHHHHHHHHHHHHHHHTSPEESSTTHHHHHHHHHHHHHHHHHHHHHHHTT-HHHHHHHHH------

pLDDT: mean 89.12, std 17.86, range [25.44, 98.62]

Foldseek 3Di:
DDDDDDDDDDDDDDDDDPDDDPPPPAQPPVLVVLVVQLCVLCVQLVVLVVCLVVLLVCVLVVVAALVRSLVSLVSNLVSLVSSLVSLVPGPDDPLSLLSNLLSLLSNLLSVLLNVLNPDDHDQLSVLSNLLSVLSNVLSVLSNLLSSCRSGVCSLPDDVPDHDFAAASADDCQQCVSDGDPPLHHHGDHHNPDHHTHDPDFAEDAPVVLVVLLVVLPQDPADDLVDDLSVNLVSLSSSLVSLVPDHFYPDVCRVSLSSQSSSLSNLLSSLSVCSVSVNPVSSVSSRPRHSDRD

Radius of gyration: 20.07 Å; chains: 1; bounding box: 64×40×47 Å